Protein AF-0000000087416548 (afdb_homodimer)

Secondary structure (DSSP, 8-state):
--S--GGGGTT-GGGTT--HHHHHHHHTT-EEEEE-TT-EEE-TT----EEEEEEES-EEEEEE-TTS-EEEEEEE-TT-EESHHHHHS----SSEEEESS-EEEEEEEHHHHHHHHHTT-HHHHHHHHHHHHHHHHHHHHHHHHHHHHHHHT---SSHHHHHHHHHHHHH----/--S--GGGGTT-GGGTT--HHHHHHHHTT-EEEEE-TT-EEE-TT----EEEEEEES-EEEEEE-TTS-EEEEEEE-TT-EESHHHHSS----SSEEEESS-EEEEEEEHHHHHHHHHTT-HHHHHHHHHHHHHHHHHHHHHHHHHHHHHHHT---SSHHHHHHHHHHHHH----

Solvent-accessible surface area (backbone atoms only — not comparable to full-atom values): 18094 Å² total; per-residue (Å²): 124,78,95,65,52,37,81,77,46,63,79,17,65,51,48,57,95,54,50,67,66,47,38,32,57,53,52,69,58,38,45,78,49,76,42,49,54,69,38,69,76,48,47,52,64,39,75,56,52,35,34,38,32,28,69,36,47,33,31,35,31,30,34,77,41,96,86,72,45,76,43,68,37,34,58,39,36,64,46,33,70,47,44,58,70,19,44,64,30,92,40,53,34,86,40,23,35,28,20,64,29,59,23,36,31,37,35,40,41,51,74,55,50,47,52,38,46,73,68,64,39,66,51,46,49,42,34,41,34,30,44,38,37,52,48,42,50,38,36,51,52,48,51,52,51,51,51,49,29,51,72,66,56,44,38,65,86,43,75,55,57,53,22,48,51,39,20,44,56,68,51,57,70,71,124,126,78,95,62,54,36,82,79,46,64,80,17,64,51,48,56,94,53,52,66,67,48,39,35,56,52,53,69,58,38,45,78,49,76,42,51,54,70,37,69,76,48,48,52,62,39,75,57,51,35,34,38,32,28,69,36,47,32,33,35,32,28,32,77,39,96,87,70,46,75,42,68,38,33,57,40,39,63,44,34,72,48,46,56,69,18,43,66,30,91,41,54,34,85,40,23,36,27,20,65,29,57,23,35,30,38,35,40,40,50,73,53,49,49,51,38,45,74,68,63,39,65,50,46,48,42,33,41,33,29,44,36,38,53,48,41,51,37,36,51,52,49,51,53,51,52,51,49,30,51,70,67,56,45,38,64,87,43,75,54,59,54,23,48,51,38,21,44,54,70,50,54,73,70,125

Sequence (350 aa):
MSKYTAADFIDCPMFVNMSTEELQKVVNLMSIEDYSAGETIFSEGDSHAVIWIIIDGRCKVTKKTRDGGQRDLAVLARMRTFGEMSFFHPAPHSATVTAETDVTVARLDRARFHSLVDLGSQAALKIAYNTIAVVSERLRAMDEYVGQIIKSGETPRSGQEWGEFRAKLYSEWQFMSKYTAADFIDCPMFVNMSTEELQKVVNLMSIEDYSAGETIFSEGDSHAVIWIIIDGRCKVTKKTRDGGQRDLAVLARMRTFGEMSFFHPAPHSATVTAETDVTVARLDRARFHSLVDLGSQAALKIAYNTIAVVSERLRAMDEYVGQIIKSGETPRSGQEWGEFRAKLYSEWQF

Structure (mmCIF, N/CA/C/O backbone):
data_AF-0000000087416548-model_v1
#
loop_
_entity.id
_entity.type
_entity.pdbx_description
1 polymer 'cAMP receptor protein'
#
loop_
_atom_site.group_PDB
_atom_site.id
_atom_site.type_symbol
_atom_site.label_atom_id
_atom_site.label_alt_id
_atom_site.label_comp_id
_atom_site.label_asym_id
_atom_site.label_entity_id
_atom_site.label_seq_id
_atom_site.pdbx_PDB_ins_code
_atom_site.Cartn_x
_atom_site.Cartn_y
_atom_site.Cartn_z
_atom_site.occupancy
_atom_site.B_iso_or_equiv
_atom_site.auth_seq_id
_atom_site.auth_comp_id
_atom_site.auth_asym_id
_atom_site.auth_atom_id
_atom_site.pdbx_PDB_model_num
ATOM 1 N N . MET A 1 1 ? -27.109 -20.031 -8.094 1 44.72 1 MET A N 1
ATOM 2 C CA . MET A 1 1 ? -26.094 -19.406 -8.93 1 44.72 1 MET A CA 1
ATOM 3 C C . MET A 1 1 ? -25.781 -17.984 -8.43 1 44.72 1 MET A C 1
ATOM 5 O O . MET A 1 1 ? -26.688 -17.281 -7.965 1 44.72 1 MET A O 1
ATOM 9 N N . SER A 1 2 ? -24.453 -17.672 -8.18 1 60.91 2 SER A N 1
ATOM 10 C CA . SER A 1 2 ? -24.172 -16.391 -7.527 1 60.91 2 SER A CA 1
ATOM 11 C C . SER A 1 2 ? -24.75 -15.234 -8.32 1 60.91 2 SER A C 1
ATOM 13 O O . SER A 1 2 ? -24.75 -15.25 -9.555 1 60.91 2 SER A O 1
ATOM 15 N N . LYS A 1 3 ? -25.859 -14.508 -7.844 1 83.5 3 LYS A N 1
ATOM 16 C CA . LYS A 1 3 ? -26.562 -13.359 -8.391 1 83.5 3 LYS A CA 1
ATOM 17 C C . LYS A 1 3 ? -25.609 -12.383 -9.07 1 83.5 3 LYS A C 1
ATOM 19 O O . LYS A 1 3 ? -25.984 -11.664 -9.984 1 83.5 3 LYS A O 1
ATOM 24 N N . TYR A 1 4 ? -24.359 -12.586 -8.883 1 91 4 TYR A N 1
ATOM 25 C CA . TYR A 1 4 ? -23.406 -11.609 -9.43 1 91 4 TYR A CA 1
ATOM 26 C C . TYR A 1 4 ? -22.375 -12.297 -10.312 1 91 4 TYR A C 1
ATOM 28 O O . TYR A 1 4 ? -22 -13.445 -10.062 1 91 4 TYR A O 1
ATOM 36 N N . THR A 1 5 ? -22.047 -11.602 -11.328 1 93.56 5 THR A N 1
ATOM 37 C CA . THR A 1 5 ? -21.031 -12.078 -12.266 1 93.56 5 THR A CA 1
ATOM 38 C C . THR A 1 5 ? -19.859 -11.102 -12.328 1 93.56 5 THR A C 1
ATOM 40 O O . THR A 1 5 ? -19.891 -10.031 -11.719 1 93.56 5 THR A O 1
ATOM 43 N N . ALA A 1 6 ? -18.812 -11.57 -13.047 1 93.62 6 ALA A N 1
ATOM 44 C CA . ALA A 1 6 ? -17.641 -10.734 -13.258 1 93.62 6 ALA A CA 1
ATOM 45 C C . ALA A 1 6 ? -18.016 -9.359 -13.781 1 93.62 6 ALA A C 1
ATOM 47 O O . ALA A 1 6 ? -17.422 -8.352 -13.398 1 93.62 6 ALA A O 1
ATOM 48 N N . ALA A 1 7 ? -19.047 -9.227 -14.555 1 93.12 7 ALA A N 1
ATOM 49 C CA . ALA A 1 7 ? -19.484 -7.984 -15.18 1 93.12 7 ALA A CA 1
ATOM 50 C C . ALA A 1 7 ? -19.906 -6.965 -14.133 1 93.12 7 ALA A C 1
ATOM 52 O O . ALA A 1 7 ? -19.797 -5.754 -14.344 1 93.12 7 ALA A O 1
ATOM 53 N N . ASP A 1 8 ? -20.297 -7.426 -13 1 94.19 8 ASP A N 1
ATOM 54 C CA . ASP A 1 8 ? -20.797 -6.555 -11.938 1 94.19 8 ASP A CA 1
ATOM 55 C C . ASP A 1 8 ? -19.656 -5.898 -11.18 1 94.19 8 ASP A C 1
ATOM 57 O O . ASP A 1 8 ? -19.859 -4.922 -10.453 1 94.19 8 ASP A O 1
ATOM 61 N N . PHE A 1 9 ? -18.422 -6.422 -11.367 1 94.75 9 PHE A N 1
ATOM 62 C CA . PHE A 1 9 ? -17.297 -5.961 -10.547 1 94.75 9 PHE A CA 1
ATOM 63 C C . PHE A 1 9 ? -16.203 -5.371 -11.414 1 94.75 9 PHE A C 1
ATOM 65 O O . PHE A 1 9 ? -15.094 -5.121 -10.938 1 94.75 9 PHE A O 1
ATOM 72 N N . ILE A 1 10 ? -16.469 -5.086 -12.641 1 90.19 10 ILE A N 1
ATOM 73 C CA . ILE A 1 10 ? -15.438 -4.711 -13.609 1 90.19 10 ILE A CA 1
ATOM 74 C C . ILE A 1 10 ? -14.867 -3.342 -13.242 1 90.19 10 ILE A C 1
ATOM 76 O O . ILE A 1 10 ? -13.703 -3.055 -13.531 1 90.19 10 ILE A O 1
ATOM 80 N N . ASP A 1 11 ? -15.648 -2.576 -12.492 1 89.62 11 ASP A N 1
ATOM 81 C CA . ASP A 1 11 ? -15.219 -1.215 -12.18 1 89.62 11 ASP A CA 1
ATOM 82 C C . ASP A 1 11 ? -14.547 -1.146 -10.812 1 89.62 11 ASP A C 1
ATOM 84 O O . ASP A 1 11 ? -14.203 -0.061 -10.336 1 89.62 11 ASP A O 1
ATOM 88 N N . CYS A 1 12 ? -14.328 -2.207 -10.211 1 92 12 CYS A N 1
ATOM 89 C CA . CYS A 1 12 ? -13.633 -2.229 -8.93 1 92 12 CYS A CA 1
ATOM 90 C C . CYS A 1 12 ? -12.133 -2.074 -9.109 1 92 12 CYS A C 1
ATOM 92 O O . CYS A 1 12 ? -11.492 -2.895 -9.773 1 92 12 CYS A O 1
ATOM 94 N N . PRO A 1 13 ? -11.523 -1.126 -8.5 1 88.69 13 PRO A N 1
ATOM 95 C CA . PRO A 1 13 ? -10.094 -0.872 -8.672 1 88.69 13 PRO A CA 1
ATOM 96 C C . PRO A 1 13 ? -9.234 -2.074 -8.289 1 88.69 13 PRO A C 1
ATOM 98 O O . PRO A 1 13 ? -8.148 -2.26 -8.844 1 88.69 13 PRO A O 1
ATOM 101 N N . MET A 1 14 ? -9.695 -2.846 -7.496 1 88.5 14 MET A N 1
ATOM 102 C CA . MET A 1 14 ? -8.938 -4.004 -7.027 1 88.5 14 MET A CA 1
ATOM 103 C C . MET A 1 14 ? -8.844 -5.07 -8.117 1 88.5 14 MET A C 1
ATOM 105 O O . MET A 1 14 ? -8.039 -5.996 -8.016 1 88.5 14 MET A O 1
ATOM 109 N N . PHE A 1 15 ? -9.656 -4.918 -9.188 1 91.31 15 PHE A N 1
ATOM 110 C CA . PHE A 1 15 ? -9.727 -5.984 -10.18 1 91.31 15 PHE A CA 1
ATOM 111 C C . PHE A 1 15 ? -9.289 -5.477 -11.555 1 91.31 15 PHE A C 1
ATOM 113 O O . PHE A 1 15 ? -9.586 -6.102 -12.57 1 91.31 15 PHE A O 1
ATOM 120 N N . VAL A 1 16 ? -8.602 -4.426 -11.523 1 87.19 16 VAL A N 1
ATOM 121 C CA . VAL A 1 16 ? -8.133 -3.842 -12.773 1 87.19 16 VAL A CA 1
ATOM 122 C C . VAL A 1 16 ? -7.199 -4.82 -13.484 1 87.19 16 VAL A C 1
ATOM 124 O O . VAL A 1 16 ? -6.422 -5.527 -12.836 1 87.19 16 VAL A O 1
ATOM 127 N N . ASN A 1 17 ? -7.32 -5.008 -14.836 1 85.5 17 ASN A N 1
ATOM 128 C CA . ASN A 1 17 ? -6.473 -5.789 -15.727 1 85.5 17 ASN A CA 1
ATOM 129 C C . ASN A 1 17 ? -6.676 -7.289 -15.523 1 85.5 17 ASN A C 1
ATOM 131 O O . ASN A 1 17 ? -5.773 -8.086 -15.789 1 85.5 17 ASN A O 1
ATOM 135 N N . MET A 1 18 ? -7.785 -7.648 -14.984 1 88.94 18 MET A N 1
ATOM 136 C CA . MET A 1 18 ? -8.141 -9.062 -14.906 1 88.94 18 MET A CA 1
ATOM 137 C C . MET A 1 18 ? -9 -9.477 -16.094 1 88.94 18 MET A C 1
ATOM 139 O O . MET A 1 18 ? -9.852 -8.711 -16.547 1 88.94 18 MET A O 1
ATOM 143 N N . SER A 1 19 ? -8.672 -10.672 -16.562 1 91.12 19 SER A N 1
ATOM 144 C CA . SER A 1 19 ? -9.586 -11.211 -17.562 1 91.12 19 SER A CA 1
ATOM 145 C C . SER A 1 19 ? -10.945 -11.539 -16.953 1 91.12 19 SER A C 1
ATOM 147 O O . SER A 1 19 ? -11.07 -11.656 -15.734 1 91.12 19 SER A O 1
ATOM 149 N N . THR A 1 20 ? -11.898 -11.672 -17.844 1 93.06 20 THR A N 1
ATOM 150 C CA . THR A 1 20 ? -13.234 -12.023 -17.391 1 93.06 20 THR A CA 1
ATOM 151 C C . THR A 1 20 ? -13.219 -13.367 -16.656 1 93.06 20 THR A C 1
ATOM 153 O O . THR A 1 20 ? -13.906 -13.531 -15.648 1 93.06 20 THR A O 1
ATOM 156 N N . GLU A 1 21 ? -12.445 -14.258 -17.094 1 91.5 21 GLU A N 1
ATOM 157 C CA . GLU A 1 21 ? -12.344 -15.578 -16.469 1 91.5 21 GLU A CA 1
ATOM 158 C C . GLU A 1 21 ? -11.711 -15.484 -15.086 1 91.5 21 GLU A C 1
ATOM 160 O O . GLU A 1 21 ? -12.203 -16.094 -14.141 1 91.5 21 GLU A O 1
ATOM 165 N N . GLU A 1 22 ? -10.68 -14.758 -15.008 1 89.81 22 GLU A N 1
ATOM 166 C CA . GLU A 1 22 ? -10.023 -14.555 -13.719 1 89.81 22 GLU A CA 1
ATOM 167 C C . GLU A 1 22 ? -10.969 -13.93 -12.703 1 89.81 22 GLU A C 1
ATOM 169 O O . GLU A 1 22 ? -11.07 -14.398 -11.57 1 89.81 22 GLU A O 1
ATOM 174 N N . LEU A 1 23 ? -11.648 -12.898 -13.188 1 93 23 LEU A N 1
ATOM 175 C CA . LEU A 1 23 ? -12.562 -12.18 -12.305 1 93 23 LEU A CA 1
ATOM 176 C C . LEU A 1 23 ? -13.719 -13.078 -11.875 1 93 23 LEU A C 1
ATOM 178 O O . LEU A 1 23 ? -14.148 -13.031 -10.719 1 93 23 LEU A O 1
ATOM 182 N N . GLN A 1 24 ? -14.148 -13.867 -12.758 1 93.12 24 GLN A N 1
ATOM 183 C CA . GLN A 1 24 ? -15.25 -14.766 -12.422 1 93.12 24 GLN A CA 1
ATOM 184 C C . GLN A 1 24 ? -14.844 -15.758 -11.336 1 93.12 24 GLN A C 1
ATOM 186 O O . GLN A 1 24 ? -15.641 -16.094 -10.469 1 93.12 24 GLN A O 1
ATOM 191 N N . LYS A 1 25 ? -13.648 -16.188 -11.367 1 91 25 LYS A N 1
ATOM 192 C CA . LYS A 1 25 ? -13.141 -17.094 -10.336 1 91 25 LYS A CA 1
ATOM 193 C C . LYS A 1 25 ? -13.172 -16.438 -8.961 1 91 25 LYS A C 1
ATOM 195 O O . LYS A 1 25 ? -13.516 -17.062 -7.969 1 91 25 LYS A O 1
ATOM 200 N N . VAL A 1 26 ? -12.812 -15.18 -8.969 1 92.56 26 VAL A N 1
ATOM 201 C CA . VAL A 1 26 ? -12.805 -14.438 -7.715 1 92.56 26 VAL A CA 1
ATOM 202 C C . VAL A 1 26 ? -14.234 -14.234 -7.223 1 92.56 26 VAL A C 1
ATOM 204 O O . VAL A 1 26 ? -14.531 -14.453 -6.047 1 92.56 26 VAL A O 1
ATOM 207 N N . VAL A 1 27 ? -15.062 -13.859 -8.141 1 93.69 27 VAL A N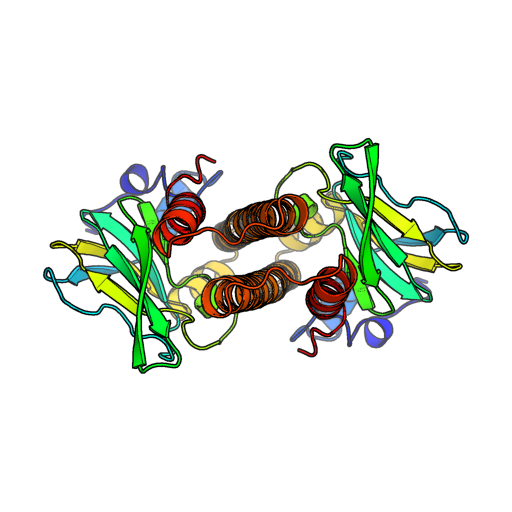 1
ATOM 208 C CA . VAL A 1 27 ? -16.453 -13.586 -7.809 1 93.69 27 VAL A CA 1
ATOM 209 C C . VAL A 1 27 ? -17.094 -14.844 -7.227 1 93.69 27 VAL A C 1
ATOM 211 O O . VAL A 1 27 ? -17.875 -14.766 -6.27 1 93.69 27 VAL A O 1
ATOM 214 N N . ASN A 1 28 ? -16.688 -15.945 -7.734 1 92.88 28 ASN A N 1
ATOM 215 C CA . ASN A 1 28 ? -17.234 -17.219 -7.281 1 92.88 28 ASN A CA 1
ATOM 216 C C . ASN A 1 28 ? -16.828 -17.516 -5.844 1 92.88 28 ASN A C 1
ATOM 218 O O . ASN A 1 28 ? -17.469 -18.344 -5.176 1 92.88 28 ASN A O 1
ATOM 222 N N . LEU A 1 29 ? -15.867 -16.922 -5.363 1 92.94 29 LEU A N 1
ATOM 223 C CA . LEU A 1 29 ? -15.359 -17.188 -4.023 1 92.94 29 LEU A CA 1
ATOM 224 C C . LEU A 1 29 ? -15.984 -16.234 -3.008 1 92.94 29 LEU A C 1
ATOM 226 O O . LEU A 1 29 ? -15.844 -16.422 -1.799 1 92.94 29 LEU A O 1
ATOM 230 N N . MET A 1 30 ? -16.625 -15.227 -3.512 1 94.75 30 MET A N 1
ATOM 231 C CA . MET A 1 30 ? -17.141 -14.203 -2.613 1 94.75 30 MET A CA 1
ATOM 232 C C . MET A 1 30 ? -18.531 -14.578 -2.094 1 94.75 30 MET A C 1
ATOM 234 O O . MET A 1 30 ? -19.266 -15.328 -2.75 1 94.75 30 MET A O 1
ATOM 238 N N . SER A 1 31 ? -18.859 -14.148 -0.987 1 96.12 31 SER A N 1
ATOM 239 C CA . SER A 1 31 ? -20.203 -14.234 -0.437 1 96.12 31 SER A CA 1
ATOM 240 C C . SER A 1 31 ? -20.859 -12.859 -0.365 1 96.12 31 SER A C 1
ATOM 242 O O . SER A 1 31 ? -20.172 -11.836 -0.268 1 96.12 31 SER A O 1
ATOM 244 N N . ILE A 1 32 ? -22.172 -12.859 -0.415 1 97.06 32 ILE A N 1
ATOM 245 C CA . ILE A 1 32 ? -22.938 -11.609 -0.389 1 97.06 32 ILE A CA 1
ATOM 246 C C . ILE A 1 32 ? -23.562 -11.422 0.987 1 97.06 32 ILE A C 1
ATOM 248 O O . ILE A 1 32 ? -24.109 -12.367 1.564 1 97.06 32 ILE A O 1
ATOM 252 N N . GLU A 1 33 ? -23.453 -10.227 1.497 1 97.44 33 GLU A N 1
ATOM 253 C CA . GLU A 1 33 ? -24.047 -9.898 2.789 1 97.44 33 GLU A CA 1
ATOM 254 C C . GLU A 1 33 ? -24.781 -8.555 2.73 1 97.44 33 GLU A C 1
ATOM 256 O O . GLU A 1 33 ? -24.359 -7.648 2.008 1 97.44 33 GLU A O 1
ATOM 261 N N . ASP A 1 34 ? -25.781 -8.469 3.502 1 98.25 34 ASP A N 1
ATOM 262 C CA . ASP A 1 34 ? -26.562 -7.238 3.602 1 98.25 34 ASP A CA 1
ATOM 263 C C . ASP A 1 34 ? -26.469 -6.648 5.008 1 98.25 34 ASP A C 1
ATOM 265 O O . ASP A 1 34 ? -26.484 -7.383 5.996 1 98.25 34 ASP A O 1
ATOM 269 N N . TYR A 1 35 ? -26.391 -5.418 5.043 1 98.38 35 TYR A N 1
ATOM 270 C CA . TYR A 1 35 ? -26.422 -4.66 6.289 1 98.38 35 TYR A CA 1
ATOM 271 C C . TYR A 1 35 ? -27.5 -3.586 6.25 1 98.38 35 TYR A C 1
ATOM 273 O O . TYR A 1 35 ? -27.688 -2.932 5.223 1 98.38 35 TYR A O 1
ATOM 281 N N . SER A 1 36 ? -28.141 -3.371 7.336 1 98.56 36 SER A N 1
ATOM 282 C CA . SER A 1 36 ? -29.125 -2.301 7.445 1 98.56 36 SER A CA 1
ATOM 283 C C . SER A 1 36 ? -28.453 -0.963 7.746 1 98.56 36 SER A C 1
ATOM 285 O O . SER A 1 36 ? -27.391 -0.92 8.367 1 98.56 36 SER A O 1
ATOM 287 N N . ALA A 1 37 ? -29.156 0.081 7.309 1 98.31 37 ALA A N 1
ATOM 288 C CA . ALA A 1 37 ? -28.656 1.412 7.648 1 98.31 37 ALA A CA 1
ATOM 289 C C . ALA A 1 37 ? -28.375 1.531 9.141 1 98.31 37 ALA A C 1
ATOM 291 O O . ALA A 1 37 ? -29.219 1.142 9.969 1 98.31 37 ALA A O 1
ATOM 292 N N . GLY A 1 38 ? -27.172 1.944 9.438 1 97.56 38 GLY A N 1
ATOM 293 C CA . GLY A 1 38 ? -26.797 2.145 10.828 1 97.56 38 GLY A CA 1
ATOM 294 C C . GLY A 1 38 ? -26.031 0.976 11.422 1 97.56 38 GLY A C 1
ATOM 295 O O . GLY A 1 38 ? -25.422 1.095 12.492 1 97.56 38 GLY A O 1
ATOM 296 N N . GLU A 1 39 ? -26.031 -0.139 10.75 1 98.12 39 GLU A N 1
ATOM 297 C CA . GLU A 1 39 ? -25.359 -1.328 11.25 1 98.12 39 GLU A CA 1
ATOM 298 C C . GLU A 1 39 ? -23.844 -1.218 11.07 1 98.12 39 GLU A C 1
ATOM 300 O O . GLU A 1 39 ? -23.375 -0.809 10.008 1 98.12 39 GLU A O 1
ATOM 305 N N . THR A 1 40 ? -23.141 -1.57 12.109 1 97.88 40 THR A N 1
ATOM 306 C CA . THR A 1 40 ? -21.688 -1.592 12.039 1 97.88 40 THR A CA 1
ATOM 307 C C . THR A 1 40 ? -21.188 -2.869 11.359 1 97.88 40 THR A C 1
ATOM 309 O O . THR A 1 40 ? -21.562 -3.973 11.758 1 97.88 40 THR A O 1
ATOM 312 N N . ILE A 1 41 ? -20.438 -2.648 10.359 1 97.69 41 ILE A N 1
ATOM 313 C CA . ILE A 1 41 ? -19.875 -3.787 9.648 1 97.69 41 ILE A CA 1
ATOM 314 C C . ILE A 1 41 ? -18.672 -4.332 10.422 1 97.69 41 ILE A C 1
ATOM 316 O O . ILE A 1 41 ? -18.578 -5.535 10.672 1 97.69 41 ILE A O 1
ATOM 320 N N . PHE A 1 42 ? -17.734 -3.414 10.766 1 96 42 PHE A N 1
ATOM 321 C CA . PHE A 1 42 ? -16.688 -3.74 11.734 1 96 42 PHE A CA 1
ATOM 322 C C . PHE A 1 42 ? -16.266 -2.5 12.5 1 96 42 PHE A C 1
ATOM 324 O O . PHE A 1 42 ? -16.531 -1.374 12.078 1 96 42 PHE A O 1
ATOM 331 N N . SER A 1 43 ? -15.625 -2.746 13.602 1 94.75 43 SER A N 1
ATOM 332 C CA . SER A 1 43 ? -15.203 -1.646 14.461 1 94.75 43 SER A CA 1
ATOM 333 C C . SER A 1 43 ? -13.68 -1.493 14.453 1 94.75 43 SER A C 1
ATOM 335 O O . SER A 1 43 ? -12.953 -2.471 14.266 1 94.75 43 SER A O 1
ATOM 337 N N . GLU A 1 44 ? -13.312 -0.257 14.609 1 89.19 44 GLU A N 1
ATOM 338 C CA . GLU A 1 44 ? -11.898 -0.003 14.836 1 89.19 44 GLU A CA 1
ATOM 339 C C . GLU A 1 44 ? -11.336 -0.936 15.906 1 89.19 44 GLU A C 1
ATOM 341 O O . GLU A 1 44 ? -11.961 -1.137 16.953 1 89.19 44 GLU A O 1
ATOM 346 N N . GLY A 1 45 ? -10.219 -1.553 15.594 1 89.19 45 GLY A N 1
ATOM 347 C CA . GLY A 1 45 ? -9.602 -2.447 16.562 1 89.19 45 GLY A CA 1
ATOM 348 C C . GLY A 1 45 ? -9.953 -3.904 16.344 1 89.19 45 GLY A C 1
ATOM 349 O O . GLY A 1 45 ? -9.258 -4.801 16.828 1 89.19 45 GLY A O 1
ATOM 350 N N . ASP A 1 46 ? -11.133 -4.148 15.672 1 89.88 46 ASP A N 1
ATOM 351 C CA . ASP A 1 46 ? -11.445 -5.52 15.281 1 89.88 46 ASP A CA 1
ATOM 352 C C . ASP A 1 46 ? -10.383 -6.09 14.352 1 89.88 46 ASP A C 1
ATOM 354 O O . ASP A 1 46 ? -9.539 -5.348 13.844 1 89.88 46 ASP A O 1
ATOM 358 N N . SER A 1 47 ? -10.406 -7.391 14.312 1 88.06 47 SER A N 1
ATOM 359 C CA . SER A 1 47 ? -9.477 -8.07 13.414 1 88.06 47 SER A CA 1
ATOM 360 C C . SER A 1 47 ? -10.195 -9.102 12.547 1 88.06 47 SER A C 1
ATOM 362 O O . SER A 1 47 ? -10.539 -10.188 13.023 1 88.06 47 SER A O 1
ATOM 364 N N . HIS A 1 48 ? -10.586 -8.711 11.344 1 88.81 48 HIS A N 1
ATOM 365 C CA . HIS A 1 48 ? -11.18 -9.617 10.375 1 88.81 48 HIS A CA 1
ATOM 366 C C . HIS A 1 48 ? -10.281 -9.781 9.148 1 88.81 48 HIS A C 1
ATOM 368 O O . HIS A 1 48 ? -9.648 -8.82 8.703 1 88.81 48 HIS A O 1
ATOM 374 N N . ALA A 1 49 ? -10.266 -10.969 8.758 1 89.69 49 ALA A N 1
ATOM 375 C CA . ALA A 1 49 ? -9.5 -11.242 7.547 1 89.69 49 ALA A CA 1
ATOM 376 C C . ALA A 1 49 ? -10.406 -11.289 6.324 1 89.69 49 ALA A C 1
ATOM 378 O O . ALA A 1 49 ? -10.477 -12.312 5.637 1 89.69 49 ALA A O 1
ATOM 379 N N . VAL A 1 50 ? -11.055 -10.102 6.098 1 93.81 50 VAL A N 1
ATOM 380 C CA . VAL A 1 50 ? -12.047 -10.008 5.039 1 93.81 50 VAL A CA 1
ATOM 381 C C . VAL A 1 50 ? -11.844 -8.719 4.25 1 93.81 50 VAL A C 1
ATOM 383 O O . VAL A 1 50 ? -11.531 -7.672 4.828 1 93.81 50 VAL A O 1
ATOM 386 N N . ILE A 1 51 ? -12 -8.82 2.955 1 93.38 51 ILE A N 1
ATOM 387 C CA . ILE A 1 51 ? -12.18 -7.648 2.111 1 93.38 51 ILE A CA 1
ATOM 388 C C . ILE A 1 51 ? -13.664 -7.488 1.762 1 93.38 51 ILE A C 1
ATOM 390 O O . ILE A 1 51 ? -14.32 -8.453 1.372 1 93.38 51 ILE A O 1
ATOM 394 N N . TRP A 1 52 ? -14.164 -6.301 1.953 1 96.38 52 TRP A N 1
ATOM 395 C CA . TRP A 1 52 ? -15.531 -5.977 1.547 1 96.38 52 TRP A CA 1
ATOM 396 C C . TRP A 1 52 ? -15.531 -5.094 0.303 1 96.38 52 TRP A C 1
ATOM 398 O O . TRP A 1 52 ? -14.719 -4.176 0.185 1 96.38 52 TRP A O 1
ATOM 408 N N . ILE A 1 53 ? -16.406 -5.395 -0.587 1 96.06 53 ILE A N 1
ATOM 409 C CA . ILE A 1 53 ? -16.656 -4.578 -1.77 1 96.06 53 ILE A CA 1
ATOM 410 C C . ILE A 1 53 ? -18.125 -4.121 -1.783 1 96.06 53 ILE A C 1
ATOM 412 O O . ILE A 1 53 ? -19.031 -4.945 -1.76 1 96.06 53 ILE A O 1
ATOM 416 N N . ILE A 1 54 ? -18.312 -2.877 -1.897 1 96.75 54 ILE A N 1
ATOM 417 C CA . ILE A 1 54 ? -19.688 -2.357 -1.88 1 96.75 54 ILE A CA 1
ATOM 418 C C . ILE A 1 54 ? -20.344 -2.58 -3.24 1 96.75 54 ILE A C 1
ATOM 420 O O . ILE A 1 54 ? -19.859 -2.08 -4.258 1 96.75 54 ILE A O 1
ATOM 424 N N . ILE A 1 55 ? -21.359 -3.316 -3.258 1 96.75 55 ILE A N 1
ATOM 425 C CA . ILE A 1 55 ? -22.141 -3.531 -4.477 1 96.75 55 ILE A CA 1
ATOM 426 C C . ILE A 1 55 ? -23.203 -2.449 -4.609 1 96.75 55 ILE A C 1
ATOM 428 O O . ILE A 1 55 ? -23.438 -1.92 -5.699 1 96.75 55 ILE A O 1
ATOM 432 N N . ASP A 1 56 ? -23.781 -2.182 -3.512 1 96.88 56 ASP A N 1
ATOM 433 C CA . ASP A 1 56 ? -24.844 -1.181 -3.453 1 96.88 56 ASP A CA 1
ATOM 434 C C . ASP A 1 56 ? -24.891 -0.52 -2.078 1 96.88 56 ASP A C 1
ATOM 436 O O . ASP A 1 56 ? -24.703 -1.184 -1.057 1 96.88 56 ASP A O 1
ATOM 440 N N . GLY A 1 57 ? -25.219 0.843 -2.105 1 97.25 57 GLY A N 1
ATOM 441 C CA . GLY A 1 57 ? -25.312 1.597 -0.867 1 97.25 57 GLY A CA 1
ATOM 442 C C . GLY A 1 57 ? -24.078 2.412 -0.561 1 97.25 57 GLY A C 1
ATOM 443 O O . GLY A 1 57 ? -23.25 2.652 -1.444 1 97.25 57 GLY A O 1
ATOM 444 N N . ARG A 1 58 ? -24.078 2.904 0.714 1 96.81 58 ARG A N 1
A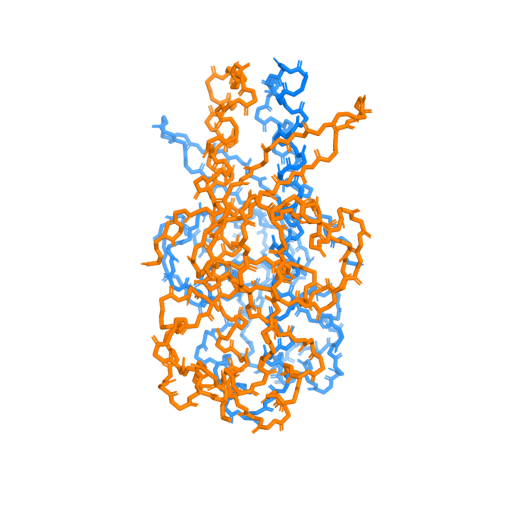TOM 445 C CA . ARG A 1 58 ? -22.969 3.746 1.166 1 96.81 58 ARG A CA 1
ATOM 446 C C . ARG A 1 58 ? -22.531 3.365 2.578 1 96.81 58 ARG A C 1
ATOM 448 O O . ARG A 1 58 ? -23.375 3.021 3.418 1 96.81 58 ARG A O 1
ATOM 455 N N . CYS A 1 59 ? -21.281 3.426 2.805 1 95.31 59 CYS A N 1
ATOM 456 C CA . CYS A 1 59 ? -20.703 3.174 4.121 1 95.31 59 CYS A CA 1
ATOM 457 C C . CYS A 1 59 ? -19.969 4.402 4.637 1 95.31 59 CYS A C 1
ATOM 459 O O . CYS A 1 59 ? -19.328 5.121 3.861 1 95.31 59 CYS A O 1
ATOM 461 N N . LYS A 1 60 ? -20.078 4.547 5.879 1 92.88 60 LYS A N 1
ATOM 462 C CA . LYS A 1 60 ? -19.328 5.609 6.543 1 92.88 60 LYS A CA 1
ATOM 463 C C . LYS A 1 60 ? -18.109 5.047 7.289 1 92.88 60 LYS A C 1
ATOM 465 O O . LYS A 1 60 ? -18.219 4.008 7.945 1 92.88 60 LYS A O 1
ATOM 470 N N . VAL A 1 61 ? -16.984 5.68 7.094 1 89.12 61 VAL A N 1
ATOM 471 C CA . VAL A 1 61 ? -15.758 5.324 7.801 1 89.12 61 VAL A CA 1
ATOM 472 C C . VAL A 1 61 ? -15.477 6.352 8.898 1 89.12 61 VAL A C 1
ATOM 474 O O . VAL A 1 61 ? -15.406 7.551 8.633 1 89.12 61 VAL A O 1
ATOM 477 N N . THR A 1 62 ? -15.328 5.855 10.094 1 86.19 62 THR A N 1
ATOM 478 C CA . THR A 1 62 ? -15.109 6.766 11.219 1 86.19 62 THR A CA 1
ATOM 479 C C . THR A 1 62 ? -13.953 6.273 12.086 1 86.19 62 THR A C 1
ATOM 481 O O . THR A 1 62 ? -13.594 5.098 12.047 1 86.19 62 THR A O 1
ATOM 484 N N . LYS A 1 63 ? -13.406 7.148 12.781 1 82.56 63 LYS A N 1
ATOM 485 C CA . LYS A 1 63 ? -12.336 6.84 13.727 1 82.56 63 LYS A CA 1
ATOM 486 C C . LYS A 1 63 ? -12.602 7.473 15.086 1 82.56 63 LYS A C 1
ATOM 488 O O . LYS A 1 63 ? -13.07 8.609 15.164 1 82.56 63 LYS A O 1
ATOM 493 N N . LYS A 1 64 ? -12.227 6.742 16.109 1 82.38 64 LYS A N 1
ATOM 494 C CA . LYS A 1 64 ? -12.359 7.281 17.453 1 82.38 64 LYS A CA 1
ATOM 495 C C . LYS A 1 64 ? -11.305 8.352 17.719 1 82.38 64 LYS A C 1
ATOM 497 O O . LYS A 1 64 ? -10.148 8.203 17.328 1 82.38 64 LYS A O 1
ATOM 502 N N . THR A 1 65 ? -11.703 9.43 18.344 1 72.81 65 THR A N 1
ATOM 503 C CA . THR A 1 65 ? -10.766 10.477 18.75 1 72.81 65 THR A CA 1
ATOM 504 C C . THR A 1 65 ? -10.367 10.312 20.203 1 72.81 65 THR A C 1
ATOM 506 O O . THR A 1 65 ? -11 9.555 20.953 1 72.81 65 THR A O 1
ATOM 509 N N . ARG A 1 66 ? -9.25 10.953 20.594 1 69.94 66 ARG A N 1
ATOM 510 C CA . ARG A 1 66 ? -8.734 10.844 21.953 1 69.94 66 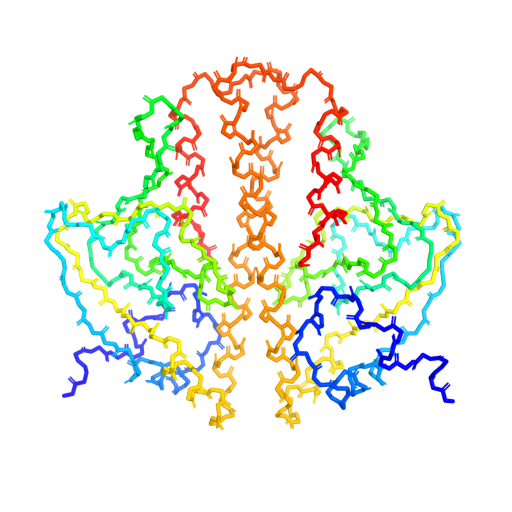ARG A CA 1
ATOM 511 C C . ARG A 1 66 ? -9.766 11.328 22.969 1 69.94 66 ARG A C 1
ATOM 513 O O . ARG A 1 66 ? -9.805 10.836 24.109 1 69.94 66 ARG A O 1
ATOM 520 N N . ASP A 1 67 ? -10.523 12.172 22.531 1 69.38 67 ASP A N 1
ATOM 521 C CA . ASP A 1 67 ? -11.5 12.742 23.469 1 69.38 67 ASP A CA 1
ATOM 522 C C . ASP A 1 67 ? -12.766 11.898 23.531 1 69.38 67 ASP A C 1
ATOM 524 O O . ASP A 1 67 ? -13.742 12.281 24.172 1 69.38 67 ASP A O 1
ATOM 528 N N . GLY A 1 68 ? -12.711 10.703 22.922 1 72.38 68 GLY A N 1
ATOM 529 C CA . GLY A 1 68 ? -13.836 9.789 22.969 1 72.38 68 GLY A CA 1
ATOM 530 C C . GLY A 1 68 ? -14.852 10.031 21.875 1 72.38 68 GLY A C 1
ATOM 531 O O . GLY A 1 68 ? -15.875 9.344 21.797 1 72.38 68 GLY A O 1
ATOM 532 N N . GLY A 1 69 ? -14.633 10.992 21.109 1 78.56 69 GLY A N 1
ATOM 533 C CA . GLY A 1 69 ? -15.523 11.273 20 1 78.56 69 GLY A CA 1
ATOM 534 C C . GLY A 1 69 ? -15.195 10.461 18.766 1 78.56 69 GLY A C 1
ATOM 535 O O . GLY A 1 69 ? -14.5 9.453 18.844 1 78.56 69 GLY A O 1
ATOM 536 N N . GLN A 1 70 ? -16.125 10.664 17.766 1 77.19 70 GLN A N 1
ATOM 537 C CA . GLN A 1 70 ? -15.898 10.031 16.469 1 77.19 70 GLN A CA 1
ATOM 538 C C . GLN A 1 70 ? -15.703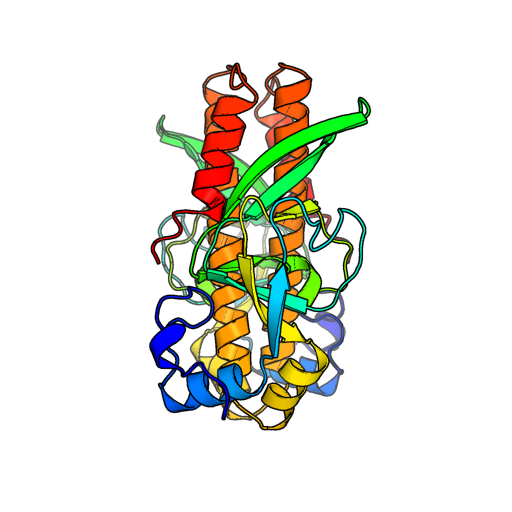 11.07 15.375 1 77.19 70 GLN A C 1
ATOM 540 O O . GLN A 1 70 ? -16.391 12.102 15.367 1 77.19 70 GLN A O 1
ATOM 545 N N . ARG A 1 71 ? -14.711 10.781 14.617 1 75.25 71 ARG A N 1
ATOM 546 C CA . ARG A 1 71 ? -14.461 11.641 13.469 1 75.25 71 ARG A CA 1
ATOM 547 C C . ARG A 1 71 ? -14.789 10.914 12.164 1 75.25 71 ARG A C 1
ATOM 549 O O . ARG A 1 71 ? -14.398 9.758 11.977 1 75.25 71 ARG A O 1
ATOM 556 N N . ASP A 1 72 ? -15.562 11.602 11.273 1 78.88 72 ASP A N 1
ATOM 557 C CA . ASP A 1 72 ? -15.859 11.055 9.953 1 78.88 72 ASP A CA 1
ATOM 558 C C . ASP A 1 72 ? -14.648 11.156 9.031 1 78.88 72 ASP A C 1
ATOM 560 O O . ASP A 1 72 ? -14.094 12.242 8.844 1 78.88 72 ASP A O 1
ATOM 564 N N . LEU A 1 73 ? -14.328 10 8.508 1 73.81 73 LEU A N 1
ATOM 565 C CA . LEU A 1 73 ? -13.148 9.977 7.648 1 73.81 73 LEU A CA 1
ATOM 566 C C . LEU A 1 73 ? -13.555 9.977 6.18 1 73.81 73 LEU A C 1
ATOM 568 O O . LEU A 1 73 ? -12.938 10.664 5.359 1 73.81 73 LEU A O 1
ATOM 572 N N . ALA A 1 74 ? -14.5 9.18 5.805 1 79 74 ALA A N 1
ATOM 573 C CA . ALA A 1 74 ? -14.859 9.008 4.398 1 79 74 ALA A CA 1
ATOM 574 C C . ALA A 1 74 ? -16.234 8.367 4.262 1 79 74 ALA A C 1
ATOM 576 O O . ALA A 1 74 ? -16.766 7.801 5.223 1 79 74 ALA A O 1
ATOM 577 N N . VAL A 1 75 ? -16.766 8.594 3.107 1 86.5 75 VAL A N 1
ATOM 578 C CA . VAL A 1 75 ? -17.938 7.836 2.676 1 86.5 75 VAL A CA 1
ATOM 579 C C . VAL A 1 75 ? -17.594 7 1.445 1 86.5 75 VAL A C 1
ATOM 581 O O . VAL A 1 75 ? -17.031 7.516 0.479 1 86.5 75 VAL A O 1
ATOM 584 N N . LEU A 1 76 ? -17.859 5.797 1.529 1 89.62 76 LEU A N 1
ATOM 585 C CA . LEU A 1 76 ? -17.578 4.863 0.445 1 89.62 76 LEU A CA 1
ATOM 586 C C . LEU A 1 76 ? -18.859 4.426 -0.253 1 89.62 76 LEU A C 1
ATOM 588 O O . LEU A 1 76 ? -19.906 4.27 0.392 1 89.62 76 LEU A O 1
ATOM 592 N N . ALA A 1 77 ? -18.703 4.238 -1.525 1 93.44 77 ALA A N 1
ATOM 593 C CA . ALA A 1 77 ? -19.875 3.84 -2.309 1 93.44 77 ALA A CA 1
ATOM 594 C C . ALA A 1 77 ? -19.547 2.678 -3.24 1 93.44 77 ALA A C 1
ATOM 596 O O . ALA A 1 77 ? -18.562 1.958 -3.018 1 93.44 77 ALA A O 1
ATOM 597 N N . ARG A 1 78 ? -20.375 2.518 -4.191 1 93.62 78 ARG A N 1
ATOM 598 C CA . ARG A 1 78 ? -20.328 1.36 -5.078 1 93.62 78 ARG A CA 1
ATOM 599 C C . ARG A 1 78 ? -18.922 1.104 -5.578 1 93.62 78 ARG A C 1
ATOM 601 O O . ARG A 1 78 ? -18.234 2.031 -6.008 1 93.62 78 ARG A O 1
ATOM 608 N N . MET A 1 79 ? -18.438 -0.157 -5.43 1 93.5 79 MET A N 1
ATOM 609 C CA . MET A 1 79 ? -17.219 -0.739 -5.98 1 93.5 79 MET A CA 1
ATOM 610 C C . MET A 1 79 ? -15.984 -0.26 -5.211 1 93.5 79 MET A C 1
ATOM 612 O O . MET A 1 79 ? -14.852 -0.598 -5.562 1 93.5 79 MET A O 1
ATOM 616 N N . ARG A 1 80 ? -16.266 0.442 -4.129 1 90.5 80 ARG A N 1
ATOM 617 C CA . ARG A 1 80 ? -15.172 0.721 -3.197 1 90.5 80 ARG A CA 1
ATOM 618 C C . ARG A 1 80 ? -14.977 -0.437 -2.227 1 90.5 80 ARG A C 1
ATOM 620 O O . ARG A 1 80 ? -15.914 -1.187 -1.944 1 90.5 80 ARG A O 1
ATOM 627 N N . THR A 1 81 ? -13.727 -0.5 -1.818 1 92.31 81 THR A N 1
ATOM 628 C CA . THR A 1 81 ? -13.352 -1.616 -0.958 1 92.31 81 THR A CA 1
ATOM 629 C C . THR A 1 81 ? -12.883 -1.115 0.404 1 92.31 81 THR A C 1
ATOM 631 O O . THR A 1 81 ? -12.445 0.03 0.533 1 92.31 81 THR A O 1
ATOM 634 N N . PHE A 1 82 ? -13.086 -1.939 1.38 1 90.06 82 PHE A N 1
ATOM 635 C CA . PHE A 1 82 ? -12.508 -1.69 2.697 1 90.06 82 PHE A CA 1
ATOM 636 C C . PHE A 1 82 ? -12.109 -2.998 3.367 1 90.06 82 PHE A C 1
ATOM 638 O O . PHE A 1 82 ? -12.562 -4.074 2.969 1 90.06 82 PHE A O 1
ATOM 645 N N . GLY A 1 83 ? -11.148 -2.877 4.32 1 88.5 83 GLY A N 1
ATOM 646 C CA . GLY A 1 83 ? -10.617 -4.039 5.016 1 88.5 83 GLY A CA 1
ATOM 647 C C . GLY A 1 83 ? -9.352 -4.59 4.387 1 88.5 83 GLY A C 1
ATOM 648 O O . GLY A 1 83 ? -8.789 -5.57 4.875 1 88.5 83 GLY A O 1
ATOM 649 N N . GLU A 1 84 ? -8.898 -3.955 3.326 1 84.75 84 GLU A N 1
ATOM 650 C CA . GLU A 1 84 ? -7.773 -4.473 2.551 1 84.75 84 GLU A CA 1
ATOM 651 C C . GLU A 1 84 ? -6.465 -4.352 3.326 1 84.75 84 GLU A C 1
ATOM 653 O O . GLU A 1 84 ? -5.574 -5.191 3.186 1 84.75 84 GLU A O 1
ATOM 658 N N . MET A 1 85 ? -6.375 -3.332 4.117 1 78.62 85 MET A N 1
ATOM 659 C CA . MET A 1 85 ? -5.129 -3.1 4.84 1 78.62 85 MET A CA 1
ATOM 660 C C . MET A 1 85 ? -4.91 -4.168 5.906 1 78.62 85 MET A C 1
ATOM 662 O O . MET A 1 85 ? -3.768 -4.516 6.215 1 78.62 85 MET A O 1
ATOM 666 N N . SER A 1 86 ? -5.973 -4.738 6.484 1 80.69 86 SER A N 1
ATOM 667 C CA . SER A 1 86 ? -5.883 -5.777 7.504 1 80.69 86 SER A CA 1
ATOM 668 C C . SER A 1 86 ? -5.934 -7.172 6.883 1 80.69 86 SER A C 1
ATOM 670 O O . SER A 1 86 ? -5.703 -8.172 7.566 1 80.69 86 SER A O 1
ATOM 672 N N . PHE A 1 87 ? -6.227 -7.207 5.637 1 86.31 87 PHE A N 1
ATOM 673 C CA . PHE A 1 87 ? -6.41 -8.477 4.941 1 86.31 87 PHE A CA 1
ATOM 674 C C . PHE A 1 87 ? -5.062 -9.125 4.645 1 86.31 87 PHE A C 1
ATOM 676 O O . PHE A 1 87 ? -4.879 -10.32 4.883 1 86.31 87 PHE A O 1
ATOM 683 N N . PHE A 1 88 ? -4.141 -8.367 4.133 1 79.31 88 PHE A N 1
ATOM 684 C CA . PHE A 1 88 ? -2.855 -8.891 3.684 1 79.31 88 PHE A CA 1
ATOM 685 C C . PHE A 1 88 ? -1.855 -8.922 4.832 1 79.31 88 PHE A C 1
ATOM 687 O O . PHE A 1 88 ? -0.878 -9.672 4.789 1 79.31 88 PHE A O 1
ATOM 694 N N . HIS A 1 89 ? -2.061 -8.086 5.836 1 72 89 HIS A N 1
ATOM 695 C CA . HIS A 1 89 ? -1.255 -8.055 7.051 1 72 89 HIS A CA 1
ATOM 696 C C . HIS A 1 89 ? -2.135 -8.086 8.297 1 72 89 HIS A C 1
ATOM 698 O O . HIS A 1 89 ? -2.865 -7.125 8.562 1 72 89 HIS A O 1
ATOM 704 N N . PRO A 1 90 ? -2 -9.133 8.922 1 74.12 90 PRO A N 1
ATOM 705 C CA . PRO A 1 90 ? -2.873 -9.219 10.094 1 74.12 90 PRO A CA 1
ATOM 706 C C . PRO A 1 90 ? -2.652 -8.07 11.078 1 74.12 90 PRO A C 1
ATOM 708 O O . PRO A 1 90 ? -1.595 -7.988 11.711 1 74.12 90 PRO A O 1
ATOM 711 N N . ALA A 1 91 ? -3.469 -7.09 11.047 1 75.56 91 ALA A N 1
ATOM 712 C CA . ALA A 1 91 ? -3.512 -5.953 11.961 1 75.56 91 ALA A CA 1
ATOM 713 C C . ALA A 1 91 ? -4.949 -5.527 12.242 1 75.56 91 ALA A C 1
ATOM 715 O O . ALA A 1 91 ? -5.852 -5.797 11.438 1 75.56 91 ALA A O 1
ATOM 716 N N . PRO A 1 92 ? -5.078 -4.93 13.383 1 86.19 92 PRO A N 1
ATOM 717 C CA . PRO A 1 92 ? -6.43 -4.445 13.672 1 86.19 92 PRO A CA 1
ATOM 718 C C . PRO A 1 92 ? -6.91 -3.396 12.672 1 86.19 92 PRO A C 1
ATOM 720 O O . PRO A 1 92 ? -6.094 -2.678 12.086 1 86.19 92 PRO A O 1
ATOM 723 N N . HIS A 1 93 ? -8.25 -3.426 12.484 1 87 93 HIS A N 1
ATOM 724 C CA . HIS A 1 93 ? -8.812 -2.387 11.625 1 87 93 HIS A CA 1
ATOM 725 C C . HIS A 1 93 ? -8.508 -0.997 12.172 1 87 93 HIS A C 1
ATOM 727 O O . HIS A 1 93 ? -8.578 -0.776 13.383 1 87 93 HIS A O 1
ATOM 733 N N . SER A 1 94 ? -8.18 -0.095 11.281 1 77.88 94 SER A N 1
ATOM 734 C CA . SER A 1 94 ? -7.746 1.237 11.695 1 77.88 94 SER A CA 1
ATOM 735 C C . SER A 1 94 ? -8.938 2.166 11.891 1 77.88 94 SER A C 1
ATOM 737 O O . SER A 1 94 ? -8.797 3.266 12.43 1 77.88 94 SER A O 1
ATOM 739 N N . ALA A 1 95 ? -10.109 1.754 11.422 1 84.44 95 ALA A N 1
ATOM 740 C CA . ALA A 1 95 ? -11.305 2.59 11.469 1 84.44 95 ALA A CA 1
ATOM 741 C C . ALA A 1 95 ? -12.562 1.737 11.578 1 84.44 95 ALA A C 1
ATOM 743 O O . ALA A 1 95 ? -12.508 0.513 11.438 1 84.44 95 ALA A O 1
ATOM 744 N N . THR A 1 96 ? -13.648 2.398 11.969 1 92.25 96 THR A N 1
ATOM 745 C CA . THR A 1 96 ? -14.961 1.759 12.008 1 92.25 96 THR A CA 1
ATOM 746 C C . THR A 1 96 ? -15.711 1.997 10.703 1 92.25 96 THR A C 1
ATOM 748 O O . THR A 1 96 ? -15.703 3.107 10.164 1 92.25 96 THR A O 1
ATOM 751 N N . VAL A 1 97 ? -16.281 0.986 10.188 1 94.69 97 VAL A N 1
ATOM 752 C CA . VAL A 1 97 ? -17.125 1.122 9 1 94.69 97 VAL A CA 1
ATOM 753 C C . VAL A 1 97 ? -18.562 0.773 9.336 1 94.69 97 VAL A C 1
ATOM 755 O O . VAL A 1 97 ? -18.844 -0.304 9.867 1 94.69 97 VAL A O 1
ATOM 758 N N . THR A 1 98 ? -19.438 1.694 9.047 1 97.44 98 THR A N 1
ATOM 759 C CA . THR A 1 98 ? -20.859 1.557 9.32 1 97.44 98 THR A CA 1
ATOM 760 C C . THR A 1 98 ? -21.672 1.75 8.039 1 97.44 98 THR A C 1
ATOM 762 O O . THR A 1 98 ? -21.344 2.609 7.219 1 97.44 98 THR A O 1
ATOM 765 N N . ALA A 1 99 ? -22.766 0.929 7.922 1 98.25 99 ALA A N 1
ATOM 766 C CA . ALA A 1 99 ? -23.688 1.146 6.812 1 98.25 99 ALA A CA 1
ATOM 767 C C . ALA A 1 99 ? -24.453 2.453 6.984 1 98.25 99 ALA A C 1
ATOM 769 O O . ALA A 1 99 ? -25.234 2.604 7.93 1 98.25 99 ALA A O 1
ATOM 770 N N . GLU A 1 100 ? -24.172 3.369 6.113 1 96.94 100 GLU A N 1
ATOM 771 C CA . GLU A 1 100 ? -24.906 4.625 6.148 1 96.94 100 GLU A CA 1
ATOM 772 C C . GLU A 1 100 ? -26.328 4.445 5.598 1 96.94 100 GLU A C 1
ATOM 774 O O . GLU A 1 100 ? -27.266 5.109 6.047 1 96.94 100 GLU A O 1
ATOM 779 N N . THR A 1 101 ? -26.469 3.654 4.609 1 98.25 101 THR A N 1
ATOM 780 C CA . THR A 1 101 ? -27.719 3.189 4.027 1 98.25 101 THR A CA 1
ATOM 781 C C . THR A 1 101 ? -27.844 1.673 4.152 1 98.25 101 THR A C 1
ATOM 783 O O . THR A 1 101 ? -27.031 1.03 4.812 1 98.25 101 THR A O 1
ATOM 786 N N . ASP A 1 102 ? -28.953 1.205 3.596 1 98.5 102 ASP A N 1
ATOM 787 C CA . ASP A 1 102 ? -28.891 -0.231 3.342 1 98.5 102 ASP A CA 1
ATOM 788 C C . ASP A 1 102 ? -27.781 -0.574 2.35 1 98.5 102 ASP A C 1
ATOM 790 O O . ASP A 1 102 ? -27.672 0.054 1.294 1 98.5 102 ASP A O 1
ATOM 794 N N . VAL A 1 103 ? -26.984 -1.488 2.771 1 98.19 103 VAL A N 1
ATOM 795 C CA . VAL A 1 103 ? -25.781 -1.757 1.987 1 98.19 103 VAL A CA 1
ATOM 796 C C . VAL A 1 103 ? -25.703 -3.242 1.641 1 98.19 103 VAL A C 1
ATOM 798 O O . VAL A 1 103 ? -25.984 -4.098 2.486 1 98.19 103 VAL A O 1
ATOM 801 N N . THR A 1 104 ? -25.438 -3.516 0.415 1 98.19 104 THR A N 1
ATOM 802 C CA . THR A 1 104 ? -25.047 -4.852 -0.031 1 98.19 104 THR A CA 1
ATOM 803 C C . THR A 1 104 ? -23.562 -4.902 -0.368 1 98.19 104 THR A C 1
ATOM 805 O O . THR A 1 104 ? -23.062 -4.062 -1.121 1 98.19 104 THR A O 1
ATOM 808 N N . VAL A 1 105 ? -22.891 -5.895 0.253 1 97.75 105 VAL A N 1
ATOM 809 C CA . VAL A 1 105 ? -21.453 -6.008 -0.003 1 97.75 105 VAL A CA 1
ATOM 810 C C . VAL A 1 105 ? -21.125 -7.426 -0.461 1 97.75 105 VAL A C 1
ATOM 812 O O . VAL A 1 105 ? -21.844 -8.375 -0.147 1 97.75 105 VAL A O 1
ATOM 815 N N . ALA A 1 106 ? -20.109 -7.52 -1.245 1 97.44 106 ALA A N 1
ATOM 816 C CA . ALA A 1 106 ? -19.422 -8.789 -1.459 1 97.44 106 ALA A CA 1
ATOM 817 C C . ALA A 1 106 ? -18.266 -8.961 -0.477 1 97.44 106 ALA A C 1
ATOM 819 O O . ALA A 1 106 ? -17.531 -8 -0.198 1 97.44 106 ALA A O 1
ATOM 820 N N . ARG A 1 107 ? -18.109 -10.109 0.039 1 96.62 107 ARG A N 1
ATOM 821 C CA . ARG A 1 107 ? -17.078 -10.422 1.014 1 96.62 107 ARG A CA 1
ATOM 822 C C . ARG A 1 107 ? -16.109 -11.469 0.471 1 96.62 107 ARG A C 1
ATOM 824 O O . ARG A 1 107 ? -16.531 -12.492 -0.062 1 96.62 107 ARG A O 1
ATOM 831 N N . LEU A 1 108 ? -14.867 -11.195 0.556 1 94.56 108 LEU A N 1
ATOM 832 C CA . LEU A 1 108 ? -13.82 -12.156 0.241 1 94.56 108 LEU A CA 1
ATOM 833 C C . LEU A 1 108 ? -13 -12.492 1.481 1 94.56 108 LEU A C 1
ATOM 835 O O . LEU A 1 108 ? -12.266 -11.648 1.994 1 94.56 108 LEU A O 1
ATOM 839 N N . ASP A 1 109 ? -13.102 -13.719 1.908 1 94.06 109 ASP A N 1
ATOM 840 C CA . ASP A 1 109 ? -12.352 -14.18 3.072 1 94.06 109 ASP A CA 1
ATOM 841 C C . ASP A 1 109 ? -10.93 -14.586 2.684 1 94.06 109 ASP A C 1
ATOM 843 O O . ASP A 1 109 ? -10.703 -15.094 1.583 1 94.06 109 ASP A O 1
ATOM 847 N N . ARG A 1 110 ? -10.078 -14.422 3.639 1 89.31 110 ARG A N 1
ATOM 848 C CA . ARG A 1 110 ? -8.672 -14.719 3.383 1 89.31 110 ARG A CA 1
ATOM 849 C C . ARG A 1 110 ? -8.484 -16.188 3.014 1 89.31 110 ARG A C 1
ATOM 851 O O . ARG A 1 110 ? -7.656 -16.516 2.162 1 89.31 110 ARG A O 1
ATOM 858 N N . ALA A 1 111 ? -9.203 -17.094 3.672 1 87.94 111 ALA A N 1
ATOM 859 C CA . ALA A 1 111 ? -9.094 -18.531 3.381 1 87.94 111 ALA A CA 1
ATOM 860 C C . ALA A 1 111 ? -9.453 -18.812 1.929 1 87.94 111 ALA A C 1
ATOM 862 O O . ALA A 1 111 ? -8.781 -19.609 1.26 1 87.94 111 ALA A O 1
ATOM 863 N N . ARG A 1 112 ? -10.477 -18.156 1.473 1 89.56 112 ARG A N 1
ATOM 864 C CA . ARG A 1 112 ? -10.906 -18.344 0.091 1 89.56 112 ARG A CA 1
ATOM 865 C C . ARG A 1 112 ? -9.922 -17.703 -0.882 1 89.56 112 ARG A C 1
ATOM 867 O O . ARG A 1 112 ? -9.633 -18.266 -1.938 1 89.56 112 ARG A O 1
ATOM 874 N N . PHE A 1 113 ? -9.383 -16.594 -0.511 1 88.5 113 PHE A N 1
ATOM 875 C CA . PHE A 1 113 ? -8.352 -15.938 -1.304 1 88.5 113 PHE A CA 1
ATOM 876 C C . PHE A 1 113 ? -7.137 -16.844 -1.463 1 88.5 113 PHE A C 1
ATOM 878 O O . PHE A 1 113 ? -6.578 -16.953 -2.557 1 88.5 113 PHE A O 1
ATOM 885 N N . HIS A 1 114 ? -6.777 -17.484 -0.417 1 83.38 114 HIS A N 1
ATOM 886 C CA . HIS A 1 114 ? -5.609 -18.359 -0.458 1 83.38 114 HIS A CA 1
ATOM 887 C C . HIS A 1 114 ? -5.844 -19.547 -1.383 1 83.38 114 HIS A C 1
ATOM 889 O O . HIS A 1 114 ? -4.906 -20.047 -2.018 1 83.38 114 HIS A O 1
ATOM 895 N N . SER A 1 115 ? -7.082 -19.906 -1.473 1 84.25 115 SER A N 1
ATOM 896 C CA . SER A 1 115 ? -7.383 -21 -2.395 1 84.25 115 SER A CA 1
ATOM 897 C C . SER A 1 115 ? -7.082 -20.609 -3.836 1 84.25 115 SER A C 1
ATOM 899 O O . SER A 1 115 ? -6.699 -21.453 -4.648 1 84.25 115 SER A O 1
ATOM 901 N N . LEU A 1 116 ? -7.234 -19.312 -4.133 1 81.31 116 LEU A N 1
ATOM 902 C CA . LEU A 1 116 ? -6.879 -18.797 -5.453 1 81.31 116 LEU A CA 1
ATOM 903 C C . LEU A 1 116 ? -5.379 -18.906 -5.691 1 81.31 116 LEU A C 1
ATOM 905 O O . LEU A 1 116 ? -4.945 -19.234 -6.797 1 81.31 116 LEU A O 1
ATOM 909 N N . VAL A 1 117 ? -4.645 -18.656 -4.672 1 75.25 117 VAL A N 1
ATOM 910 C CA . VAL A 1 117 ? -3.189 -18.703 -4.734 1 75.25 117 VAL A CA 1
ATOM 911 C C . VAL A 1 117 ? -2.73 -20.141 -4.984 1 75.25 117 VAL A C 1
ATOM 913 O O . VAL A 1 117 ? -1.873 -20.391 -5.836 1 75.25 117 VAL A O 1
ATOM 916 N N . ASP A 1 118 ? -3.371 -20.984 -4.309 1 74.75 118 ASP A N 1
ATOM 917 C CA . ASP A 1 118 ? -3.004 -22.391 -4.379 1 74.75 118 ASP A CA 1
ATOM 918 C C . ASP A 1 118 ? -3.279 -22.969 -5.766 1 74.75 118 ASP A C 1
ATOM 920 O O . ASP A 1 118 ? -2.58 -23.875 -6.219 1 74.75 118 ASP A O 1
ATOM 924 N N . LEU A 1 119 ? -4.219 -22.328 -6.336 1 71.12 119 LEU A N 1
ATOM 925 C CA . LEU A 1 119 ? -4.598 -22.828 -7.66 1 71.12 119 LEU A CA 1
ATOM 926 C C . LEU A 1 119 ? -3.717 -22.203 -8.742 1 71.12 119 LEU A C 1
ATOM 928 O O . LEU A 1 119 ? -3.852 -22.531 -9.922 1 71.12 119 LEU A O 1
ATOM 932 N N . GLY A 1 120 ? -2.754 -21.391 -8.234 1 65.06 120 GLY A N 1
ATOM 933 C CA . GLY A 1 120 ? -1.82 -20.781 -9.164 1 65.06 120 GLY A CA 1
ATOM 934 C C . GLY A 1 120 ? -2.441 -19.672 -9.992 1 65.06 120 GLY A C 1
ATOM 935 O O . GLY A 1 120 ? -1.987 -19.391 -11.102 1 65.06 120 GLY A O 1
ATOM 936 N N . SER A 1 121 ? -3.436 -19.234 -9.523 1 70.5 121 SER A N 1
ATOM 937 C CA . SER A 1 121 ? -4.133 -18.203 -10.281 1 70.5 121 SER A CA 1
ATOM 938 C C . SER A 1 121 ? -3.379 -16.875 -10.242 1 70.5 121 SER A C 1
ATOM 940 O O . SER A 1 121 ? -2.908 -16.453 -9.18 1 70.5 121 SER A O 1
ATOM 942 N N . GLN A 1 122 ? -3.188 -16.344 -11.375 1 80.19 122 GLN A N 1
ATOM 943 C CA . GLN A 1 122 ? -2.605 -15.008 -11.5 1 80.19 122 GLN A CA 1
ATOM 944 C C . GLN A 1 122 ? -3.533 -13.945 -10.914 1 80.19 122 GLN A C 1
ATOM 946 O O . GLN A 1 122 ? -3.104 -12.82 -10.641 1 80.19 122 GLN A O 1
ATOM 951 N N . ALA A 1 123 ? -4.715 -14.43 -10.625 1 84.44 123 ALA A N 1
ATOM 952 C CA . ALA A 1 123 ? -5.715 -13.492 -10.109 1 84.44 123 ALA A CA 1
ATOM 953 C C . ALA A 1 123 ? -5.312 -12.969 -8.734 1 84.44 123 ALA A C 1
ATOM 955 O O . ALA A 1 123 ? -5.465 -11.781 -8.445 1 84.44 123 ALA A O 1
ATOM 956 N N . ALA A 1 124 ? -4.766 -13.844 -7.957 1 85.88 124 ALA A N 1
ATOM 957 C CA . ALA A 1 124 ? -4.359 -13.445 -6.613 1 85.88 124 ALA A CA 1
ATOM 958 C C . ALA A 1 124 ? -3.248 -12.398 -6.66 1 85.88 124 ALA A C 1
ATOM 960 O O . ALA A 1 124 ? -3.277 -11.422 -5.914 1 85.88 124 ALA A O 1
ATOM 961 N N . LEU A 1 125 ? -2.387 -12.602 -7.527 1 85.25 125 LEU A N 1
ATOM 962 C CA . LEU A 1 125 ? -1.28 -11.664 -7.68 1 85.25 125 LEU A CA 1
ATOM 963 C C . LEU A 1 125 ? -1.774 -10.32 -8.203 1 85.25 125 LEU A C 1
ATOM 965 O O . LEU A 1 125 ? -1.338 -9.266 -7.73 1 85.25 125 LEU A O 1
ATOM 969 N N . LYS A 1 126 ? -2.629 -10.359 -9.109 1 87.38 126 LYS A N 1
ATOM 970 C CA . LYS A 1 126 ? -3.172 -9.125 -9.664 1 87.38 126 LYS A CA 1
ATOM 971 C C . LYS A 1 126 ? -3.951 -8.344 -8.609 1 87.38 126 LYS A C 1
ATOM 973 O O . LYS A 1 126 ? -3.908 -7.109 -8.586 1 87.38 126 LYS A O 1
ATOM 978 N N . ILE A 1 127 ? -4.648 -9.031 -7.766 1 88.75 127 ILE A N 1
ATOM 979 C CA . ILE A 1 127 ? -5.348 -8.383 -6.664 1 88.75 127 ILE A CA 1
ATOM 980 C C . ILE A 1 127 ? -4.336 -7.695 -5.746 1 88.75 127 ILE A C 1
ATOM 982 O O . ILE A 1 127 ? -4.539 -6.555 -5.332 1 88.75 127 ILE A O 1
ATOM 986 N N . ALA A 1 128 ? -3.305 -8.406 -5.465 1 87.06 128 ALA A N 1
ATOM 987 C CA . ALA A 1 128 ? -2.264 -7.844 -4.613 1 87.06 128 ALA A CA 1
ATOM 988 C C . ALA A 1 128 ? -1.646 -6.602 -5.25 1 87.06 128 ALA A C 1
ATOM 990 O O . ALA A 1 128 ? -1.468 -5.578 -4.582 1 87.06 128 ALA A O 1
ATOM 991 N N . TYR A 1 129 ? -1.411 -6.652 -6.562 1 86.06 129 TYR A N 1
ATOM 992 C CA . TYR A 1 129 ? -0.846 -5.523 -7.289 1 86.06 129 TYR A CA 1
ATOM 993 C C . TYR A 1 129 ? -1.781 -4.32 -7.242 1 86.06 129 TYR A C 1
ATOM 995 O O . TYR A 1 129 ? -1.344 -3.195 -6.992 1 86.06 129 TYR A O 1
ATOM 1003 N N . ASN A 1 130 ? -2.938 -4.57 -7.48 1 88.19 130 ASN A N 1
ATOM 1004 C CA . ASN A 1 130 ? -3.924 -3.496 -7.488 1 88.19 130 ASN A CA 1
ATOM 1005 C C . ASN A 1 130 ? -4.102 -2.893 -6.098 1 88.19 130 ASN A C 1
ATOM 1007 O O . ASN A 1 130 ? -4.328 -1.688 -5.965 1 88.19 130 ASN A O 1
ATOM 1011 N N . THR A 1 131 ? -4.02 -3.75 -5.117 1 87.38 131 THR A N 1
ATOM 1012 C CA . THR A 1 131 ? -4.078 -3.262 -3.744 1 87.38 131 THR A CA 1
ATOM 1013 C C . THR A 1 131 ? -2.898 -2.344 -3.443 1 87.38 131 THR A C 1
ATOM 1015 O O . THR A 1 131 ? -3.072 -1.268 -2.867 1 87.38 131 THR A O 1
ATOM 1018 N N . ILE A 1 132 ? -1.732 -2.797 -3.805 1 87.38 132 ILE A N 1
ATOM 1019 C CA . ILE A 1 132 ? -0.538 -1.978 -3.625 1 87.38 132 ILE A CA 1
ATOM 1020 C C . ILE A 1 132 ? -0.732 -0.626 -4.312 1 87.38 132 ILE A C 1
ATOM 1022 O O . ILE A 1 132 ? -0.426 0.419 -3.732 1 87.38 132 ILE A O 1
ATOM 1026 N N . ALA A 1 133 ? -1.269 -0.674 -5.504 1 84.44 133 ALA A N 1
ATOM 1027 C CA . ALA A 1 133 ? -1.482 0.545 -6.281 1 84.44 133 ALA A CA 1
ATOM 1028 C C . ALA A 1 133 ? -2.422 1.502 -5.551 1 84.44 133 ALA A C 1
ATOM 1030 O O . ALA A 1 133 ? -2.133 2.695 -5.434 1 84.44 133 ALA A O 1
ATOM 1031 N N . VAL A 1 134 ? -3.453 0.977 -5.062 1 83.5 134 VAL A N 1
ATOM 1032 C CA . VAL A 1 134 ? -4.465 1.788 -4.391 1 83.5 134 VAL A CA 1
ATOM 1033 C C . VAL A 1 134 ? -3.877 2.398 -3.119 1 83.5 134 VAL A C 1
ATOM 1035 O O . VAL A 1 134 ? -3.998 3.605 -2.889 1 83.5 134 VAL A O 1
ATOM 1038 N N . VAL A 1 135 ? -3.254 1.6 -2.332 1 83.62 135 VAL A N 1
ATOM 1039 C CA . VAL A 1 135 ? -2.705 2.068 -1.063 1 83.62 135 VAL A CA 1
ATOM 1040 C C . VAL A 1 135 ? -1.583 3.07 -1.324 1 83.62 135 VAL A C 1
ATOM 1042 O O . VAL A 1 135 ? -1.463 4.074 -0.621 1 83.62 135 VAL A O 1
ATOM 1045 N N . SER A 1 136 ? -0.747 2.799 -2.326 1 83.69 136 SER A N 1
ATOM 1046 C CA . SER A 1 136 ? 0.333 3.709 -2.697 1 83.69 136 SER A CA 1
ATOM 1047 C C . SER A 1 136 ? -0.211 5.074 -3.105 1 83.69 136 SER A C 1
ATOM 1049 O O . SER A 1 136 ? 0.347 6.109 -2.729 1 83.69 136 SER A O 1
ATOM 1051 N N . GLU A 1 137 ? -1.245 5.047 -3.844 1 80.06 137 GLU A N 1
ATOM 1052 C CA . GLU A 1 137 ? -1.855 6.297 -4.281 1 80.06 137 GLU A CA 1
ATOM 1053 C C . GLU A 1 137 ? -2.424 7.078 -3.098 1 80.06 137 GLU A C 1
ATOM 1055 O O . GLU A 1 137 ? -2.309 8.305 -3.043 1 80.06 137 GLU A O 1
ATOM 1060 N N . ARG A 1 138 ? -2.982 6.414 -2.229 1 79.19 138 ARG A N 1
ATOM 1061 C CA . ARG A 1 138 ? -3.488 7.051 -1.016 1 79.19 138 ARG A CA 1
ATOM 1062 C C . ARG A 1 138 ? -2.354 7.676 -0.212 1 79.19 138 ARG A C 1
ATOM 1064 O O . ARG A 1 138 ? -2.488 8.789 0.3 1 79.19 138 ARG A O 1
ATOM 1071 N N . LEU A 1 139 ? -1.316 6.965 -0.091 1 80.94 139 LEU A N 1
ATOM 1072 C CA . LEU A 1 139 ? -0.154 7.457 0.641 1 80.94 139 LEU A CA 1
ATOM 1073 C C . LEU A 1 139 ? 0.425 8.703 -0.03 1 80.94 139 LEU A C 1
ATOM 1075 O O . LEU A 1 139 ? 0.779 9.664 0.647 1 80.94 139 LEU A O 1
ATOM 1079 N N . ARG A 1 140 ? 0.519 8.648 -1.341 1 77.31 140 ARG A N 1
ATOM 1080 C CA . ARG A 1 140 ? 1.003 9.797 -2.094 1 77.31 140 ARG A CA 1
ATOM 1081 C C . ARG A 1 140 ? 0.114 11.016 -1.861 1 77.31 140 ARG A C 1
ATOM 1083 O O . ARG A 1 140 ? 0.612 12.125 -1.664 1 77.31 140 ARG A O 1
ATOM 1090 N N . ALA A 1 141 ? -1.149 10.797 -1.972 1 76.44 141 ALA A N 1
ATOM 1091 C CA . ALA A 1 141 ? -2.105 11.883 -1.757 1 76.44 141 ALA A CA 1
ATOM 1092 C C . ALA A 1 141 ? -1.97 12.461 -0.352 1 76.44 141 ALA A C 1
ATOM 1094 O O . ALA A 1 141 ? -2.037 13.68 -0.167 1 76.44 141 ALA A O 1
ATOM 1095 N N . MET A 1 142 ? -1.781 11.625 0.579 1 78.12 142 MET A N 1
ATOM 1096 C CA . MET A 1 142 ? -1.597 12.055 1.961 1 78.12 142 MET A CA 1
ATOM 1097 C C . MET A 1 142 ? -0.313 12.867 2.111 1 78.12 142 MET A C 1
ATOM 1099 O O . MET A 1 142 ? -0.293 13.883 2.809 1 78.12 142 MET A O 1
ATOM 1103 N N . ASP A 1 143 ? 0.688 12.336 1.519 1 73.81 143 ASP A N 1
ATOM 1104 C CA . ASP A 1 143 ? 1.969 13.031 1.551 1 73.81 143 ASP A CA 1
ATOM 1105 C C . ASP A 1 143 ? 1.839 14.445 0.986 1 73.81 143 ASP A C 1
ATOM 1107 O O . ASP A 1 143 ? 2.352 15.398 1.569 1 73.81 143 ASP A O 1
ATOM 1111 N N . GLU A 1 144 ? 1.206 14.555 -0.101 1 73.69 144 GLU A N 1
ATOM 1112 C CA . GLU A 1 144 ? 0.978 15.852 -0.725 1 73.69 144 GLU A CA 1
ATOM 1113 C C . GLU A 1 144 ? 0.136 16.75 0.172 1 73.69 144 GLU A C 1
ATOM 1115 O O . GLU A 1 144 ? 0.394 17.953 0.27 1 73.69 144 GLU A O 1
ATOM 1120 N N . TYR A 1 145 ? -0.83 16.188 0.7 1 75 145 TYR A N 1
ATOM 1121 C CA . TYR A 1 145 ? -1.72 16.922 1.589 1 75 145 TYR A CA 1
ATOM 1122 C C . TYR A 1 145 ? -0.955 17.5 2.779 1 75 145 TYR A C 1
ATOM 1124 O O . TYR A 1 145 ? -1.123 18.656 3.135 1 75 145 TYR A O 1
ATOM 1132 N N . VAL A 1 146 ? -0.161 16.75 3.422 1 75.5 146 VAL A N 1
ATOM 1133 C CA . VAL A 1 146 ? 0.639 17.188 4.562 1 75.5 146 VAL A CA 1
ATOM 1134 C C . VAL A 1 146 ? 1.629 18.25 4.117 1 75.5 146 VAL A C 1
ATOM 1136 O O . VAL A 1 146 ? 1.833 19.25 4.816 1 75.5 146 VAL A O 1
ATOM 1139 N N . GLY A 1 147 ? 2.219 17.984 3.012 1 72.12 147 GLY A N 1
ATOM 1140 C CA . GLY A 1 147 ? 3.104 19 2.457 1 72.12 147 GLY A CA 1
ATOM 1141 C C . GLY A 1 147 ? 2.441 20.359 2.312 1 72.12 147 GLY A C 1
ATOM 1142 O O . GLY A 1 147 ? 3.055 21.391 2.596 1 72.12 147 GLY A O 1
ATOM 1143 N N . GLN A 1 148 ? 1.215 20.375 1.851 1 73.75 148 GLN A N 1
ATOM 1144 C CA . GLN A 1 148 ? 0.453 21.609 1.682 1 73.75 148 GLN A CA 1
ATOM 1145 C C . GLN A 1 148 ? 0.174 22.266 3.027 1 73.75 148 GLN A C 1
ATOM 1147 O O . GLN A 1 148 ? 0.217 23.5 3.143 1 73.75 148 GLN A O 1
ATOM 1152 N N . ILE A 1 149 ? -0.101 21.531 3.996 1 74.5 149 ILE A N 1
ATOM 1153 C CA . ILE A 1 149 ? -0.368 22.047 5.336 1 74.5 149 ILE A CA 1
ATOM 1154 C C . ILE A 1 149 ? 0.882 22.734 5.883 1 74.5 149 ILE A C 1
ATOM 1156 O O . ILE A 1 149 ? 0.806 23.828 6.422 1 74.5 149 ILE A O 1
ATOM 1160 N N . ILE A 1 150 ? 1.937 22.109 5.766 1 72.19 150 ILE A N 1
ATOM 1161 C CA . ILE A 1 150 ? 3.195 22.625 6.289 1 72.19 150 ILE A CA 1
ATOM 1162 C C . ILE A 1 150 ? 3.564 23.906 5.559 1 72.19 150 ILE A C 1
ATOM 1164 O O . ILE A 1 150 ? 3.969 24.891 6.184 1 72.19 150 ILE A O 1
ATOM 1168 N N . LYS A 1 151 ? 3.426 23.953 4.34 1 72.94 151 LYS A N 1
ATOM 1169 C CA . LYS A 1 151 ? 3.771 25.125 3.533 1 72.94 151 LYS A CA 1
ATOM 1170 C C . LYS A 1 151 ? 2.875 26.312 3.871 1 72.94 151 LYS A C 1
ATOM 1172 O O . LYS A 1 151 ? 3.346 27.453 3.945 1 72.94 151 LYS A O 1
ATOM 1177 N N . SER A 1 152 ? 1.674 26 3.936 1 74.38 152 SER A N 1
ATOM 1178 C CA . SER A 1 152 ? 0.724 27.078 4.164 1 74.38 152 SER A CA 1
ATOM 1179 C C . SER A 1 152 ? 0.779 27.578 5.605 1 74.38 152 SER A C 1
ATOM 1181 O O . SER A 1 152 ? 0.387 28.703 5.898 1 74.38 152 SER A O 1
ATOM 1183 N N . GLY A 1 153 ? 1.288 26.703 6.422 1 70.81 153 GLY A N 1
ATOM 1184 C CA . GLY A 1 153 ? 1.304 27.031 7.84 1 70.81 153 GLY A CA 1
ATOM 1185 C C . GLY A 1 153 ? -0.08 27.047 8.461 1 70.81 153 GLY A C 1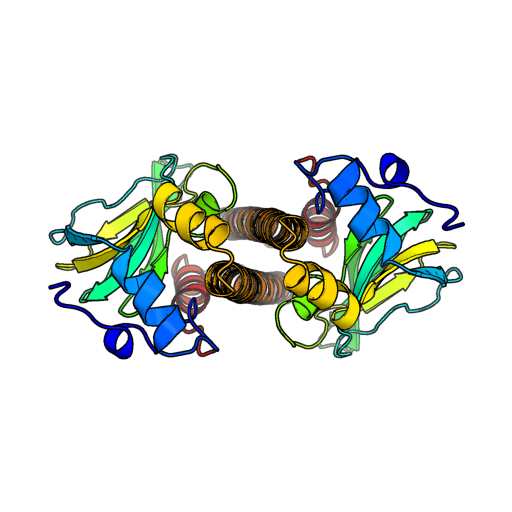
ATOM 1186 O O . GLY A 1 153 ? -0.249 27.516 9.594 1 70.81 153 GLY A O 1
ATOM 1187 N N . GLU A 1 154 ? -1.059 26.75 7.652 1 70.69 154 GLU A N 1
ATOM 1188 C CA . GLU A 1 154 ? -2.441 26.75 8.125 1 70.69 154 GLU A CA 1
ATOM 1189 C C . GLU A 1 154 ? -2.967 25.328 8.305 1 70.69 154 GLU A C 1
ATOM 1191 O O . GLU A 1 154 ? -2.756 24.469 7.445 1 70.69 154 GLU A O 1
ATOM 1196 N N . THR A 1 155 ? -3.344 25.141 9.516 1 71 155 THR A N 1
ATOM 1197 C CA . THR A 1 155 ? -3.998 23.859 9.742 1 71 155 THR A CA 1
ATOM 1198 C C . THR A 1 155 ? -5.398 23.844 9.133 1 71 155 THR A C 1
ATOM 1200 O O . THR A 1 155 ? -6.098 24.859 9.156 1 71 155 THR A O 1
ATOM 1203 N N . PRO A 1 156 ? -5.566 22.922 8.32 1 61.12 156 PRO A N 1
ATOM 1204 C CA . PRO A 1 156 ? -6.941 22.891 7.816 1 61.12 156 PRO A CA 1
ATOM 1205 C C . PRO A 1 156 ? -7.977 23.125 8.914 1 61.12 156 PRO A C 1
ATOM 1207 O O . PRO A 1 156 ? -7.777 22.719 10.062 1 61.12 156 PRO A O 1
ATOM 1210 N N . ARG A 1 157 ? -8.531 24.391 8.789 1 55.66 157 ARG A N 1
ATOM 1211 C CA . ARG A 1 157 ? -9.43 24.938 9.805 1 55.66 157 ARG A CA 1
ATOM 1212 C C . ARG A 1 157 ? -10.305 23.828 10.391 1 55.66 157 ARG A C 1
ATOM 1214 O O . ARG A 1 157 ? -10.648 23.875 11.578 1 55.66 157 ARG A O 1
ATOM 1221 N N . SER A 1 158 ? -11.109 23.078 9.438 1 52.12 158 SER A N 1
ATOM 1222 C CA . SER A 1 158 ? -12.125 22.188 9.992 1 52.12 158 SER A CA 1
ATOM 1223 C C . SER A 1 158 ? -11.859 20.734 9.594 1 52.12 158 SER A C 1
ATOM 1225 O O . SER A 1 158 ? -11.141 20.469 8.625 1 52.12 158 SER A O 1
ATOM 1227 N N . GLY A 1 159 ? -12.062 19.844 10.602 1 54.47 159 GLY A N 1
ATOM 1228 C CA . GLY A 1 159 ? -12.414 18.453 10.391 1 54.47 159 GLY A CA 1
ATOM 1229 C C . GLY A 1 159 ? -13.008 18.188 9.016 1 54.47 159 GLY A C 1
ATOM 1230 O O . GLY A 1 159 ? -12.812 17.109 8.445 1 54.47 159 GLY A O 1
ATOM 1231 N N . GLN A 1 160 ? -13.469 19.297 8.461 1 55.16 160 GLN A N 1
ATOM 1232 C CA . GLN A 1 160 ? -14.195 19.109 7.207 1 55.16 160 GLN A CA 1
ATOM 1233 C C . GLN A 1 160 ? -13.234 18.953 6.035 1 55.16 160 GLN A C 1
ATOM 1235 O O . GLN A 1 160 ? -13.414 18.062 5.199 1 55.16 160 GLN A O 1
ATOM 1240 N N . GLU A 1 161 ? -12.273 19.891 5.977 1 57.41 161 GLU A N 1
ATOM 1241 C CA . GLU A 1 161 ? -11.336 19.797 4.859 1 57.41 161 GLU A CA 1
ATOM 1242 C C . GLU A 1 161 ? -10.578 18.469 4.875 1 57.41 161 GLU A C 1
ATOM 1244 O O . GLU A 1 161 ? -10.367 17.859 3.824 1 57.41 161 GLU A O 1
ATOM 1249 N N . TRP A 1 162 ? -10.242 18.141 6.066 1 61.41 162 TRP A N 1
ATOM 1250 C CA . TRP A 1 162 ? -9.594 16.859 6.234 1 61.41 162 TRP A CA 1
ATOM 1251 C C . TRP A 1 162 ? -10.516 15.719 5.824 1 61.41 162 TRP A C 1
ATOM 1253 O O . TRP A 1 162 ? -10.102 14.789 5.129 1 61.41 162 TRP A O 1
ATOM 1263 N N . GLY A 1 163 ? -11.719 15.906 6.246 1 59.31 163 GLY A N 1
ATOM 1264 C CA . GLY A 1 163 ? -12.727 14.93 5.863 1 59.31 163 GLY A CA 1
ATOM 1265 C C . GLY A 1 163 ? -12.922 14.828 4.363 1 59.31 163 GLY A C 1
ATOM 1266 O O . GLY A 1 163 ? -13.008 13.727 3.812 1 59.31 163 GLY A O 1
ATOM 1267 N N . GLU A 1 164 ? -12.82 15.961 3.699 1 57.84 164 GLU A N 1
ATOM 1268 C CA . GLU A 1 164 ? -12.977 15.977 2.248 1 57.84 164 GLU A CA 1
ATOM 1269 C C . GLU A 1 164 ? -11.781 15.336 1.555 1 57.84 164 GLU A C 1
ATOM 1271 O O . GLU A 1 164 ? -11.945 14.602 0.577 1 57.84 164 GLU A O 1
ATOM 1276 N N . PHE A 1 165 ? -10.719 15.727 2.098 1 55.78 165 PHE A N 1
ATOM 1277 C CA . PHE A 1 165 ? -9.508 15.156 1.522 1 55.78 165 PHE A CA 1
ATOM 1278 C C . PHE A 1 165 ? -9.492 13.641 1.668 1 55.78 165 PHE A C 1
ATOM 1280 O O . PHE A 1 165 ? -9.219 12.922 0.704 1 55.78 165 PHE A O 1
ATOM 1287 N N . ARG A 1 166 ? -9.828 13.25 2.805 1 62.06 166 ARG A N 1
ATOM 1288 C CA . ARG A 1 166 ? -9.836 11.812 3.059 1 62.06 166 ARG A CA 1
ATOM 1289 C C . ARG A 1 166 ? -10.906 11.117 2.223 1 62.06 166 ARG A C 1
ATOM 1291 O O . ARG A 1 166 ? -10.688 10.016 1.714 1 62.06 166 ARG A O 1
ATOM 1298 N N . ALA A 1 167 ? -12.008 11.812 2.076 1 56.75 167 ALA A N 1
ATOM 1299 C CA . ALA A 1 167 ? -13.062 11.289 1.214 1 56.75 167 ALA A CA 1
ATOM 1300 C C . ALA A 1 167 ? -12.562 11.102 -0.216 1 56.75 167 ALA A C 1
ATOM 1302 O O . ALA A 1 167 ? -12.859 10.086 -0.856 1 56.75 167 ALA A O 1
ATOM 1303 N N . LYS A 1 168 ? -11.859 12.109 -0.607 1 57.81 168 LYS A N 1
ATOM 1304 C CA . LYS A 1 168 ? -11.312 12.039 -1.96 1 57.81 168 LYS A CA 1
ATOM 1305 C C . LYS A 1 168 ? -10.297 10.906 -2.086 1 57.81 168 LYS A C 1
ATOM 1307 O O . LYS A 1 168 ? -10.25 10.219 -3.107 1 57.81 168 LYS A O 1
ATOM 1312 N N . LEU A 1 169 ? -9.555 10.742 -1.023 1 58.28 169 LEU A N 1
ATOM 1313 C CA . LEU A 1 169 ? -8.516 9.719 -1.001 1 58.28 169 LEU A CA 1
ATOM 1314 C C . LEU A 1 169 ? -9.125 8.328 -1.107 1 58.28 169 LEU A C 1
ATOM 1316 O O . LEU A 1 169 ? -8.57 7.449 -1.773 1 58.28 169 LEU A O 1
ATOM 1320 N N . TYR A 1 170 ? -10.281 8.195 -0.564 1 55.19 170 TYR A N 1
ATOM 1321 C CA . TYR A 1 170 ? -10.867 6.863 -0.488 1 55.19 170 TYR A CA 1
ATOM 1322 C C . TYR A 1 170 ? -11.992 6.703 -1.506 1 55.19 170 TYR A C 1
ATOM 1324 O O . TYR A 1 170 ? -12.359 5.582 -1.862 1 55.19 170 TYR A O 1
ATOM 1332 N N . SER A 1 171 ? -12.633 7.859 -2.023 1 51.38 171 SER A N 1
ATOM 1333 C CA . SER A 1 171 ? -13.734 7.793 -2.977 1 51.38 171 SER A CA 1
ATOM 1334 C C . SER A 1 171 ? -13.234 7.855 -4.414 1 51.38 171 SER A C 1
ATOM 1336 O O . SER A 1 171 ? -13.836 7.266 -5.316 1 51.38 171 SER A O 1
ATOM 1338 N N . GLU A 1 172 ? -12.43 8.914 -4.887 1 44.28 172 GLU A N 1
ATOM 1339 C CA . GLU A 1 172 ? -12.141 9.273 -6.273 1 44.28 172 GLU A CA 1
ATOM 1340 C C . GLU A 1 172 ? -11.07 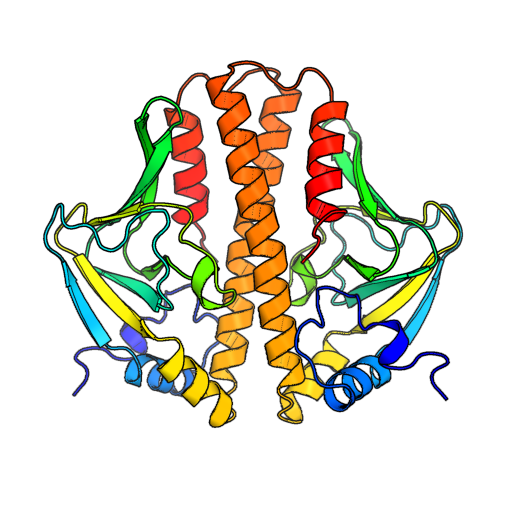8.359 -6.867 1 44.28 172 GLU A C 1
ATOM 1342 O O . GLU A 1 172 ? -10.516 8.656 -7.93 1 44.28 172 GLU A O 1
ATOM 1347 N N . TRP A 1 173 ? -10.719 7.477 -6.371 1 38.59 173 TRP A N 1
ATOM 1348 C CA . TRP A 1 173 ? -9.57 6.871 -7.043 1 38.59 173 TRP A CA 1
ATOM 1349 C C . TRP A 1 173 ? -9.969 6.324 -8.406 1 38.59 173 TRP A C 1
ATOM 1351 O O . TRP A 1 173 ? -10.797 5.418 -8.508 1 38.59 173 TRP A O 1
ATOM 1361 N N . GLN A 1 174 ? -10.289 7.324 -9.273 1 34.53 174 GLN A N 1
ATOM 1362 C CA . GLN A 1 174 ? -10.367 6.977 -10.688 1 34.53 174 GLN A CA 1
ATOM 1363 C C . GLN A 1 174 ? -9.086 6.289 -11.164 1 34.53 174 GLN A C 1
ATOM 1365 O O . GLN A 1 174 ? -7.988 6.805 -10.961 1 34.53 174 GLN A O 1
ATOM 1370 N N . PHE A 1 175 ? -8.961 5.094 -11.008 1 27.92 175 PHE A N 1
ATOM 1371 C CA . PHE A 1 175 ? -7.883 4.543 -11.82 1 27.92 175 PHE A CA 1
ATOM 1372 C C . PHE A 1 175 ? -8.07 4.902 -13.289 1 27.92 175 PHE A C 1
ATOM 1374 O O . PHE A 1 175 ? -9.195 5.059 -13.758 1 27.92 175 PHE A O 1
ATOM 1381 N N . MET B 1 1 ? 29.562 -16.469 -8.695 1 44.53 1 MET B N 1
ATOM 1382 C CA . MET B 1 1 ? 28.547 -16.781 -7.699 1 44.53 1 MET B CA 1
ATOM 1383 C C . MET B 1 1 ? 28.078 -15.516 -6.977 1 44.53 1 MET B C 1
ATOM 1385 O O . MET B 1 1 ? 28.891 -14.633 -6.691 1 44.53 1 MET B O 1
ATOM 1389 N N . SER B 1 2 ? 26.688 -15.234 -6.98 1 60.97 2 SER B N 1
ATOM 1390 C CA . SER B 1 2 ? 26.25 -13.945 -6.469 1 60.97 2 SER B CA 1
ATOM 1391 C C . SER B 1 2 ? 26.75 -13.719 -5.047 1 60.97 2 SER B C 1
ATOM 1393 O O . SER B 1 2 ? 26.781 -14.648 -4.234 1 60.97 2 SER B O 1
ATOM 1395 N N . LYS B 1 3 ? 27.781 -12.812 -4.754 1 82.94 3 LYS B N 1
ATOM 1396 C CA . LYS B 1 3 ? 28.406 -12.398 -3.496 1 82.94 3 LYS B CA 1
ATOM 1397 C C . LYS B 1 3 ? 27.375 -12.375 -2.361 1 82.94 3 LYS B C 1
ATOM 1399 O O . LYS B 1 3 ? 27.734 -12.547 -1.195 1 82.94 3 LYS B O 1
ATOM 1404 N N . TYR B 1 4 ? 26.156 -12.492 -2.697 1 90.88 4 TYR B N 1
ATOM 1405 C CA . TYR B 1 4 ? 25.141 -12.375 -1.649 1 90.88 4 TYR B CA 1
ATOM 1406 C C . TYR B 1 4 ? 24.203 -13.578 -1.648 1 90.88 4 TYR B C 1
ATOM 1408 O O . TYR B 1 4 ? 23.938 -14.164 -2.701 1 90.88 4 TYR B O 1
ATOM 1416 N N . THR B 1 5 ? 23.859 -13.922 -0.472 1 93.56 5 THR B N 1
ATOM 1417 C CA . THR B 1 5 ? 22.953 -15.039 -0.269 1 93.56 5 THR B CA 1
ATOM 1418 C C . THR B 1 5 ? 21.688 -14.578 0.467 1 93.56 5 THR B C 1
ATOM 1420 O O . THR B 1 5 ? 21.594 -13.422 0.885 1 93.56 5 THR B O 1
ATOM 1423 N N . ALA B 1 6 ? 20.734 -15.523 0.536 1 93.62 6 ALA B N 1
ATOM 1424 C CA . ALA B 1 6 ? 19.484 -15.258 1.256 1 93.62 6 ALA B CA 1
ATOM 1425 C C . ALA B 1 6 ? 19.766 -14.734 2.66 1 93.62 6 ALA B C 1
ATOM 1427 O O . ALA B 1 6 ? 19.062 -13.859 3.154 1 93.62 6 ALA B O 1
ATOM 1428 N N . ALA B 1 7 ? 20.812 -15.141 3.301 1 93.12 7 ALA B N 1
ATOM 1429 C CA . ALA B 1 7 ? 21.156 -14.773 4.672 1 93.12 7 ALA B CA 1
ATOM 1430 C C . ALA B 1 7 ? 21.438 -13.281 4.781 1 93.12 7 ALA B C 1
ATOM 1432 O O . ALA B 1 7 ? 21.219 -12.68 5.836 1 93.12 7 ALA B O 1
ATOM 1433 N N . ASP B 1 8 ? 21.828 -12.68 3.723 1 94.12 8 ASP B N 1
ATOM 1434 C CA . ASP B 1 8 ? 22.188 -11.266 3.715 1 94.12 8 ASP B CA 1
ATOM 1435 C C . ASP B 1 8 ? 20.938 -10.375 3.672 1 94.12 8 ASP B C 1
ATOM 1437 O O . ASP B 1 8 ? 21.016 -9.18 3.943 1 94.12 8 ASP B O 1
ATOM 1441 N N . PHE B 1 9 ? 19.766 -10.977 3.35 1 94.69 9 PHE B N 1
ATOM 1442 C CA . PHE B 1 9 ? 18.578 -10.164 3.115 1 94.69 9 PHE B CA 1
ATOM 1443 C C . PHE B 1 9 ? 17.469 -10.555 4.082 1 94.69 9 PHE B C 1
ATOM 1445 O O . PHE B 1 9 ? 16.312 -10.141 3.912 1 94.69 9 PHE B O 1
ATOM 1452 N N . ILE B 1 10 ? 17.766 -11.273 5.105 1 90.25 10 ILE B N 1
ATOM 1453 C CA . ILE B 1 10 ? 16.75 -11.867 5.977 1 90.25 10 ILE B CA 1
ATOM 1454 C C . ILE B 1 10 ? 16.031 -10.773 6.758 1 90.25 10 ILE B C 1
ATOM 1456 O O . ILE B 1 10 ? 14.859 -10.914 7.109 1 90.25 10 ILE B O 1
ATOM 1460 N N . ASP B 1 11 ? 16.688 -9.633 6.883 1 89.56 11 ASP B N 1
ATOM 1461 C CA . ASP B 1 11 ? 16.125 -8.562 7.703 1 89.56 11 ASP B CA 1
ATOM 1462 C C . ASP B 1 11 ? 15.383 -7.547 6.84 1 89.56 11 ASP B C 1
ATOM 1464 O O . ASP B 1 11 ? 14.914 -6.527 7.34 1 89.56 11 ASP B O 1
ATOM 1468 N N . CYS B 1 12 ? 15.242 -7.789 5.625 1 92 12 CYS B N 1
ATOM 1469 C CA . CYS B 1 12 ? 14.5 -6.895 4.746 1 92 12 CYS B CA 1
ATOM 1470 C C . CYS B 1 12 ? 12.992 -7.086 4.922 1 92 12 CYS B C 1
ATOM 1472 O O . CYS B 1 12 ? 12.477 -8.18 4.703 1 92 12 CYS B O 1
ATOM 1474 N N . PRO B 1 13 ? 12.273 -6.066 5.219 1 88.75 13 PRO B N 1
ATOM 1475 C CA . PRO B 1 13 ? 10.828 -6.176 5.461 1 88.75 13 PRO B CA 1
ATOM 1476 C C . PRO B 1 13 ? 10.07 -6.746 4.266 1 88.75 13 PRO B C 1
ATOM 1478 O O . PRO B 1 13 ? 9.039 -7.395 4.438 1 88.75 13 PRO B O 1
ATOM 1481 N N . MET B 1 14 ? 10.578 -6.582 3.186 1 88.44 14 MET B N 1
ATOM 1482 C CA . MET B 1 14 ? 9.914 -7.047 1.972 1 88.44 14 MET B CA 1
ATOM 1483 C C . MET B 1 14 ? 9.977 -8.57 1.863 1 88.44 14 MET B C 1
ATOM 1485 O O . MET B 1 14 ? 9.266 -9.164 1.056 1 88.44 14 MET B O 1
ATOM 1489 N N . PHE B 1 15 ? 10.82 -9.203 2.705 1 91.31 15 PHE B N 1
ATOM 1490 C CA . PHE B 1 15 ? 11.039 -10.641 2.539 1 91.31 15 PHE B CA 1
ATOM 1491 C C . PHE B 1 15 ? 10.617 -11.398 3.793 1 91.31 15 PHE B C 1
ATOM 1493 O O . PHE B 1 15 ? 11.016 -12.547 3.99 1 91.31 15 PHE B O 1
ATOM 1500 N N . VAL B 1 16 ? 9.836 -10.758 4.547 1 87.31 16 VAL B N 1
ATOM 1501 C CA . VAL B 1 16 ? 9.367 -11.383 5.781 1 87.31 16 VAL B CA 1
ATOM 1502 C C . VAL B 1 16 ? 8.562 -12.641 5.453 1 87.31 16 VAL B C 1
ATOM 1504 O O . VAL B 1 16 ? 7.828 -12.672 4.465 1 87.31 16 VAL B O 1
ATOM 1507 N N . ASN B 1 17 ? 8.766 -13.773 6.199 1 85.5 17 ASN B N 1
ATOM 1508 C CA . ASN B 1 17 ? 8.031 -15.031 6.148 1 85.5 17 ASN B CA 1
ATOM 1509 C C . ASN B 1 17 ? 8.359 -15.82 4.883 1 85.5 17 ASN B C 1
ATOM 1511 O O . ASN B 1 17 ? 7.547 -16.609 4.41 1 85.5 17 ASN B O 1
ATOM 1515 N N . MET B 1 18 ? 9.477 -15.555 4.305 1 89 18 MET B N 1
ATOM 1516 C CA . MET B 1 18 ? 9.961 -16.375 3.195 1 89 18 MET B CA 1
ATOM 1517 C C . MET B 1 18 ? 10.906 -17.453 3.688 1 89 18 MET B C 1
ATOM 1519 O O . MET B 1 18 ? 11.711 -17.219 4.594 1 89 18 MET B O 1
ATOM 1523 N N . SER B 1 19 ? 10.719 -18.609 3.078 1 91.06 19 SER B N 1
ATOM 1524 C CA . SER B 1 19 ? 11.727 -19.641 3.355 1 91.06 19 SER B CA 1
ATOM 1525 C C . SER B 1 19 ? 13.086 -19.25 2.777 1 91.06 19 SER B C 1
ATOM 1527 O O . SER B 1 19 ? 13.164 -18.391 1.899 1 91.06 19 SER B O 1
ATOM 1529 N N . THR B 1 20 ? 14.078 -19.922 3.295 1 93.12 20 THR B N 1
ATOM 1530 C CA . THR B 1 20 ? 15.422 -19.656 2.787 1 93.12 20 THR B CA 1
ATOM 1531 C C . THR B 1 20 ? 15.508 -19.969 1.295 1 93.12 20 THR B C 1
ATOM 1533 O O . THR B 1 20 ? 16.156 -19.234 0.54 1 93.12 20 THR B O 1
ATOM 1536 N N . GLU B 1 21 ? 14.852 -20.953 0.867 1 91.38 21 GLU B N 1
ATOM 1537 C CA . GLU B 1 21 ? 14.844 -21.328 -0.54 1 91.38 21 GLU B CA 1
ATOM 1538 C C . GLU B 1 21 ? 14.148 -20.281 -1.4 1 91.38 21 GLU B C 1
ATOM 1540 O O . GLU B 1 21 ? 14.648 -19.906 -2.463 1 91.38 21 GLU B O 1
ATOM 1545 N N . GLU B 1 22 ? 13.039 -19.859 -0.956 1 89.69 22 GLU B N 1
ATOM 1546 C CA . GLU B 1 22 ? 12.305 -18.828 -1.67 1 89.69 22 GLU B CA 1
ATOM 1547 C C . GLU B 1 22 ? 13.141 -17.547 -1.808 1 89.69 22 GLU B C 1
ATOM 1549 O O . GLU B 1 22 ? 13.234 -16.984 -2.895 1 89.69 22 GLU B O 1
ATOM 1554 N N . LEU B 1 23 ? 13.742 -17.188 -0.678 1 92.81 23 LEU B N 1
ATOM 1555 C CA . LEU B 1 23 ? 14.539 -15.969 -0.663 1 92.81 23 LEU B CA 1
ATOM 1556 C C . LEU B 1 23 ? 15.75 -16.094 -1.574 1 92.81 23 LEU B C 1
ATOM 1558 O O . LEU B 1 23 ? 16.109 -15.148 -2.273 1 92.81 23 LEU B O 1
ATOM 1562 N N . GLN B 1 24 ? 16.297 -17.234 -1.591 1 93 24 GLN B N 1
ATOM 1563 C CA . GLN B 1 24 ? 17.469 -17.453 -2.441 1 93 24 GLN B CA 1
ATOM 1564 C C . GLN B 1 24 ? 17.094 -17.297 -3.916 1 93 24 GLN B C 1
ATOM 1566 O O . GLN B 1 24 ? 17.891 -16.781 -4.707 1 93 24 GLN B O 1
ATOM 1571 N N . LYS B 1 25 ? 15.961 -17.719 -4.277 1 90.81 25 LYS B N 1
ATOM 1572 C CA . LYS B 1 25 ? 15.492 -17.562 -5.656 1 90.81 25 LYS B CA 1
ATOM 1573 C C . LYS B 1 25 ? 15.391 -16.094 -6.035 1 90.81 25 LYS B C 1
ATOM 1575 O O . LYS B 1 25 ? 15.75 -15.711 -7.152 1 90.81 25 LYS B O 1
ATOM 1580 N N . VAL B 1 26 ? 14.914 -15.336 -5.102 1 92.38 26 VAL B N 1
ATOM 1581 C CA . VAL B 1 26 ? 14.773 -13.906 -5.348 1 92.38 26 VAL B CA 1
ATOM 1582 C C . VAL B 1 26 ? 16.156 -13.258 -5.449 1 92.38 26 VAL B C 1
ATOM 1584 O O . VAL B 1 26 ? 16.422 -12.477 -6.367 1 92.38 26 VAL B O 1
ATOM 1587 N N . VAL B 1 27 ? 16.984 -13.625 -4.535 1 93.56 27 VAL B N 1
ATOM 1588 C CA . VAL B 1 27 ? 18.328 -13.062 -4.484 1 93.56 27 VAL B CA 1
ATOM 1589 C C . VAL B 1 27 ? 19.062 -13.367 -5.789 1 93.56 27 VAL B C 1
ATOM 1591 O O . VAL B 1 27 ? 19.781 -12.508 -6.32 1 93.56 27 VAL B O 1
ATOM 1594 N N . ASN B 1 28 ? 18.781 -14.492 -6.32 1 92.81 28 ASN B N 1
ATOM 1595 C CA . ASN B 1 28 ? 19.438 -14.906 -7.559 1 92.81 28 ASN B CA 1
ATOM 1596 C C . ASN B 1 28 ? 18.984 -14.055 -8.742 1 92.81 28 ASN B C 1
ATOM 1598 O O . ASN B 1 28 ? 19.672 -14.008 -9.766 1 92.81 28 ASN B O 1
ATOM 1602 N N . LEU B 1 29 ? 17.953 -13.391 -8.633 1 92.81 29 LEU B N 1
ATOM 1603 C CA . LEU B 1 29 ? 17.422 -12.594 -9.727 1 92.81 29 LEU B CA 1
ATOM 1604 C C . LEU B 1 29 ? 17.891 -11.148 -9.633 1 92.81 29 LEU B C 1
ATOM 1606 O O . LEU B 1 29 ? 17.703 -10.375 -10.57 1 92.81 29 LEU B O 1
ATOM 1610 N N . MET B 1 30 ? 18.469 -10.836 -8.516 1 94.69 30 MET B N 1
ATOM 1611 C CA . MET B 1 30 ? 18.844 -9.438 -8.297 1 94.69 30 MET B CA 1
ATOM 1612 C C . MET B 1 30 ? 20.219 -9.156 -8.867 1 94.69 30 MET B C 1
ATOM 1614 O O . MET B 1 30 ? 21.062 -10.062 -8.977 1 94.69 30 MET B O 1
ATOM 1618 N N . SER B 1 31 ? 20.453 -7.996 -9.242 1 96.12 31 SER B N 1
ATOM 1619 C CA . SER B 1 31 ? 21.781 -7.5 -9.609 1 96.12 31 SER B CA 1
ATOM 1620 C C . SER B 1 31 ? 22.297 -6.496 -8.586 1 96.12 31 SER B C 1
ATOM 1622 O O . SER B 1 31 ? 21.516 -5.832 -7.906 1 96.12 31 SER B O 1
ATOM 1624 N N . ILE B 1 32 ? 23.609 -6.406 -8.484 1 97 32 ILE B N 1
ATOM 1625 C CA . ILE B 1 32 ? 24.234 -5.508 -7.523 1 97 32 ILE B CA 1
ATOM 1626 C C . ILE B 1 32 ? 24.781 -4.277 -8.242 1 97 32 ILE B C 1
ATOM 1628 O O . ILE B 1 32 ? 25.391 -4.395 -9.312 1 97 32 ILE B O 1
ATOM 1632 N N . GLU B 1 33 ? 24.516 -3.137 -7.676 1 97.44 33 GLU B N 1
ATOM 1633 C CA . GLU B 1 33 ? 25.016 -1.883 -8.234 1 97.44 33 GLU B CA 1
ATOM 1634 C C . GLU B 1 33 ? 25.609 -0.998 -7.145 1 97.44 33 GLU B C 1
ATOM 1636 O O . GLU B 1 33 ? 25.156 -1.006 -6.004 1 97.44 33 GLU B O 1
ATOM 1641 N N . ASP B 1 34 ? 26.578 -0.255 -7.535 1 98.25 34 ASP B N 1
ATOM 1642 C CA . ASP B 1 34 ? 27.234 0.69 -6.633 1 98.25 34 ASP B CA 1
ATOM 1643 C C . ASP B 1 34 ? 27.031 2.129 -7.102 1 98.25 34 ASP B C 1
ATOM 1645 O O . ASP B 1 34 ? 27.062 2.408 -8.305 1 98.25 34 ASP B O 1
ATOM 1649 N N . TYR B 1 35 ? 26.812 2.938 -6.188 1 98.38 35 TYR B N 1
ATOM 1650 C CA . TYR B 1 35 ? 26.703 4.375 -6.418 1 98.38 35 TYR B CA 1
ATOM 1651 C C . TYR B 1 35 ? 27.688 5.141 -5.531 1 98.38 35 TYR B C 1
ATOM 1653 O O . TYR B 1 35 ? 27.859 4.801 -4.359 1 98.38 35 TYR B O 1
ATOM 1661 N N . SER B 1 36 ? 28.25 6.16 -6.051 1 98.56 36 SER B N 1
ATOM 1662 C CA . SER B 1 36 ? 29.125 7.027 -5.266 1 98.56 36 SER B CA 1
ATOM 1663 C C . SER B 1 36 ? 28.312 8.055 -4.477 1 98.56 36 SER B C 1
ATOM 1665 O O . SER B 1 36 ? 27.219 8.445 -4.895 1 98.56 36 SER B O 1
ATOM 1667 N N . ALA B 1 37 ? 28.922 8.469 -3.367 1 98.31 37 ALA B N 1
ATOM 1668 C CA . ALA B 1 37 ? 28.281 9.531 -2.6 1 98.31 37 ALA B CA 1
ATOM 1669 C C . ALA B 1 37 ? 27.938 10.719 -3.492 1 98.31 37 ALA B C 1
ATOM 1671 O O . ALA B 1 37 ? 28.766 11.172 -4.285 1 98.31 37 ALA B O 1
ATOM 1672 N N . GLY B 1 38 ? 26.672 11.094 -3.42 1 97.56 38 GLY B N 1
ATOM 1673 C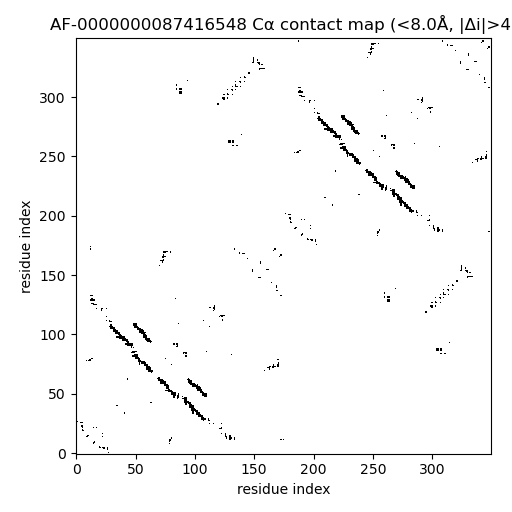 CA . GLY B 1 38 ? 26.219 12.242 -4.188 1 97.56 38 GLY B CA 1
ATOM 1674 C C . GLY B 1 38 ? 25.531 11.859 -5.488 1 97.56 38 GLY B C 1
ATOM 1675 O O . GLY B 1 38 ? 24.875 12.688 -6.117 1 97.56 38 GLY B O 1
ATOM 1676 N N . GLU B 1 39 ? 25.688 10.633 -5.898 1 98.12 39 GLU B N 1
ATOM 1677 C CA . GLU B 1 39 ? 25.094 10.18 -7.156 1 98.12 39 GLU B CA 1
ATOM 1678 C C . GLU B 1 39 ? 23.594 9.969 -7.02 1 98.12 39 GLU B C 1
ATOM 1680 O O . GLU B 1 39 ? 23.141 9.375 -6.035 1 98.12 39 GLU B O 1
ATOM 1685 N N . THR B 1 40 ? 22.875 10.445 -7.992 1 97.88 40 THR B N 1
ATOM 1686 C CA . THR B 1 40 ? 21.438 10.227 -8.023 1 97.88 40 THR B CA 1
ATOM 1687 C C . THR B 1 40 ? 21.094 8.844 -8.57 1 97.88 40 THR B C 1
ATOM 1689 O O . THR B 1 40 ? 21.562 8.469 -9.656 1 97.88 40 THR B O 1
ATOM 1692 N N . ILE B 1 41 ? 20.391 8.164 -7.793 1 97.62 41 ILE B N 1
ATOM 1693 C CA . ILE B 1 41 ? 19.953 6.836 -8.219 1 97.62 41 ILE B CA 1
ATOM 1694 C C . ILE B 1 41 ? 18.781 6.953 -9.18 1 97.62 41 ILE B C 1
ATOM 1696 O O . ILE B 1 41 ? 18.797 6.359 -10.266 1 97.62 41 ILE B O 1
ATOM 1700 N N . PHE B 1 42 ? 17.75 7.715 -8.742 1 95.94 42 PHE B N 1
ATOM 1701 C CA . PHE B 1 42 ? 16.703 8.133 -9.664 1 95.94 42 PHE B CA 1
ATOM 1702 C C . PHE B 1 42 ? 16.125 9.477 -9.242 1 95.94 42 PHE B C 1
ATOM 1704 O O . PHE B 1 42 ? 16.312 9.914 -8.102 1 95.94 42 PHE B O 1
ATOM 1711 N N . SER B 1 43 ? 15.461 10.094 -10.18 1 94.75 43 SER B N 1
ATOM 1712 C CA . SER B 1 43 ? 14.891 11.406 -9.922 1 94.75 43 SER B CA 1
ATOM 1713 C C . SER B 1 43 ? 13.367 11.352 -9.867 1 94.75 43 SER B C 1
ATOM 1715 O O . SER B 1 43 ? 12.75 10.508 -10.523 1 94.75 43 SER B O 1
ATOM 1717 N N . GLU B 1 44 ? 12.867 12.219 -9.047 1 89.25 44 GLU B N 1
ATOM 1718 C CA . GLU B 1 44 ? 11.422 12.414 -9.062 1 89.25 44 GLU B CA 1
ATOM 1719 C C . GLU B 1 44 ? 10.906 12.57 -10.492 1 89.25 44 GLU B C 1
ATOM 1721 O O . GLU B 1 44 ? 11.492 13.305 -11.297 1 89.25 44 GLU B O 1
ATOM 1726 N N . GLY B 1 45 ? 9.859 11.828 -10.805 1 89.25 45 GLY B N 1
ATOM 1727 C CA . GLY B 1 45 ? 9.281 11.922 -12.133 1 89.25 45 GLY B CA 1
ATOM 1728 C C . GLY B 1 45 ? 9.789 10.844 -13.078 1 89.25 45 GLY B C 1
ATOM 1729 O O . GLY B 1 45 ? 9.156 10.57 -14.102 1 89.25 45 GLY B O 1
ATOM 1730 N N . ASP B 1 46 ? 11.008 10.297 -12.797 1 89.88 46 ASP B N 1
ATOM 1731 C CA . ASP B 1 46 ? 11.469 9.148 -13.562 1 89.88 46 ASP B CA 1
ATOM 1732 C C . ASP B 1 46 ? 10.508 7.969 -13.422 1 89.88 46 ASP B C 1
ATOM 1734 O O . ASP B 1 46 ? 9.633 7.977 -12.555 1 89.88 46 ASP B O 1
ATOM 1738 N N . SER B 1 47 ? 10.648 7.09 -14.391 1 87.81 47 SER B N 1
ATOM 1739 C CA . SER B 1 47 ? 9.828 5.887 -14.352 1 87.81 47 SER B CA 1
ATOM 1740 C C . SER B 1 47 ? 10.664 4.629 -14.547 1 87.81 47 SER B C 1
ATOM 1742 O O . SER B 1 47 ? 11.039 4.297 -15.672 1 87.81 47 SER B O 1
ATOM 1744 N N . HIS B 1 48 ? 11.141 4.055 -13.453 1 88.75 48 HIS B N 1
ATOM 1745 C CA . HIS B 1 48 ? 11.859 2.785 -13.492 1 88.75 48 HIS B CA 1
ATOM 1746 C C . HIS B 1 48 ? 11.039 1.669 -12.859 1 88.75 48 HIS B C 1
ATOM 1748 O O . HIS B 1 48 ? 10.359 1.891 -11.852 1 88.75 48 HIS B O 1
ATOM 1754 N N . ALA B 1 49 ? 11.125 0.608 -13.516 1 89.69 49 ALA B N 1
ATOM 1755 C CA . ALA B 1 49 ? 10.445 -0.562 -12.961 1 89.69 49 ALA B CA 1
ATOM 1756 C C . ALA B 1 49 ? 11.414 -1.435 -12.164 1 89.69 49 ALA B C 1
ATOM 1758 O O . ALA B 1 49 ? 11.617 -2.607 -12.492 1 89.69 49 ALA B O 1
ATOM 1759 N N . VAL B 1 50 ? 11.953 -0.771 -11.094 1 93.69 50 VAL B N 1
ATOM 1760 C CA . VAL B 1 50 ? 12.992 -1.418 -10.297 1 93.69 50 VAL B CA 1
ATOM 1761 C C . VAL B 1 50 ? 12.703 -1.206 -8.812 1 93.69 50 VAL B C 1
ATOM 1763 O O . VAL B 1 50 ? 12.266 -0.13 -8.406 1 93.69 50 VAL B O 1
ATOM 1766 N N . ILE B 1 51 ? 12.938 -2.248 -8.047 1 93.31 51 ILE B N 1
ATOM 1767 C CA . ILE B 1 51 ? 13.047 -2.115 -6.602 1 93.31 51 ILE B CA 1
ATOM 1768 C C . ILE B 1 51 ? 14.516 -2.137 -6.191 1 93.31 51 ILE B C 1
ATOM 1770 O O . ILE B 1 51 ? 15.281 -2.988 -6.648 1 93.31 51 ILE B O 1
ATOM 1774 N N . TRP B 1 52 ? 14.906 -1.173 -5.395 1 96.31 52 TRP B N 1
ATOM 1775 C CA . TRP B 1 52 ? 16.25 -1.144 -4.824 1 96.31 52 TRP B CA 1
ATOM 1776 C C . TRP B 1 52 ? 16.234 -1.52 -3.348 1 96.31 52 TRP B C 1
ATOM 1778 O O . TRP B 1 52 ? 15.336 -1.094 -2.607 1 96.31 52 TRP B O 1
ATOM 1788 N N . ILE B 1 53 ? 17.156 -2.316 -2.955 1 96 53 ILE B N 1
ATOM 1789 C CA . ILE B 1 53 ? 17.391 -2.666 -1.557 1 96 53 ILE B CA 1
ATOM 1790 C C . ILE B 1 53 ? 18.797 -2.238 -1.138 1 96 53 ILE B C 1
ATOM 1792 O O . ILE B 1 53 ? 19.781 -2.664 -1.738 1 96 53 ILE B O 1
ATOM 1796 N N . ILE B 1 54 ? 18.875 -1.497 -0.115 1 96.69 54 ILE B N 1
ATOM 1797 C CA . ILE B 1 54 ? 20.172 -1.015 0.326 1 96.69 54 ILE B CA 1
ATOM 1798 C C . ILE B 1 54 ? 20.906 -2.127 1.069 1 96.69 54 ILE B C 1
ATOM 1800 O O . ILE B 1 54 ? 20.438 -2.627 2.088 1 96.69 54 ILE B O 1
ATOM 1804 N N . ILE B 1 55 ? 22.016 -2.52 0.563 1 96.69 55 ILE B N 1
ATOM 1805 C CA . ILE B 1 55 ? 22.859 -3.508 1.226 1 96.69 55 ILE B CA 1
ATOM 1806 C C . ILE B 1 55 ? 23.812 -2.807 2.182 1 96.69 55 ILE B C 1
ATOM 1808 O O . ILE B 1 55 ? 24.047 -3.273 3.301 1 96.69 55 ILE B O 1
ATOM 1812 N N . ASP B 1 56 ? 24.312 -1.751 1.698 1 96.88 56 ASP B N 1
ATOM 1813 C CA . ASP B 1 56 ? 25.266 -0.959 2.471 1 96.88 56 ASP B CA 1
ATOM 1814 C C . ASP B 1 56 ? 25.188 0.516 2.082 1 96.88 56 ASP B C 1
ATOM 1816 O O . ASP B 1 56 ? 25.016 0.847 0.907 1 96.88 56 ASP B O 1
ATOM 1820 N N . GLY B 1 57 ? 25.391 1.411 3.156 1 97.25 57 GLY B N 1
ATOM 1821 C CA . GLY B 1 57 ? 25.359 2.848 2.932 1 97.25 57 GLY B CA 1
ATOM 1822 C C . GLY B 1 57 ? 24.031 3.48 3.295 1 97.25 57 GLY B C 1
ATOM 1823 O O . GLY B 1 57 ? 23.219 2.877 4.004 1 97.25 57 GLY B O 1
ATOM 1824 N N . ARG B 1 58 ? 23.922 4.766 2.85 1 96.81 58 ARG B N 1
ATOM 1825 C CA . ARG B 1 58 ? 22.719 5.539 3.146 1 96.81 58 ARG B CA 1
ATOM 1826 C C . ARG B 1 58 ? 22.25 6.324 1.924 1 96.81 58 ARG B C 1
ATOM 1828 O O . ARG B 1 58 ? 23.078 6.824 1.153 1 96.81 58 ARG B O 1
ATOM 1835 N N . CYS B 1 59 ? 20.984 6.414 1.768 1 95.38 59 CYS B N 1
ATOM 1836 C CA . CYS B 1 59 ? 20.375 7.195 0.698 1 95.38 59 CYS B CA 1
ATOM 1837 C C . CYS B 1 59 ? 19.5 8.305 1.264 1 95.38 59 CYS B C 1
ATOM 1839 O O . CYS B 1 59 ? 18.844 8.117 2.287 1 95.38 59 CYS B O 1
ATOM 1841 N N . LYS B 1 60 ? 19.547 9.352 0.57 1 92.88 60 LYS B N 1
ATOM 1842 C CA . LYS B 1 60 ? 18.656 10.461 0.911 1 92.88 60 LYS B CA 1
ATOM 1843 C C . LYS B 1 60 ? 17.484 10.547 -0.052 1 92.88 60 LYS B C 1
ATOM 1845 O O . LYS B 1 60 ? 17.641 10.383 -1.263 1 92.88 60 LYS B O 1
ATOM 1850 N N . VAL B 1 61 ? 16.297 10.688 0.498 1 89.06 61 VAL B N 1
ATOM 1851 C CA . VAL B 1 61 ? 15.07 10.875 -0.285 1 89.06 61 VAL B CA 1
ATOM 1852 C C . VAL B 1 61 ? 14.641 12.344 -0.229 1 89.06 61 VAL B C 1
ATOM 1854 O O . VAL B 1 61 ? 14.461 12.898 0.854 1 89.06 61 VAL B O 1
ATOM 1857 N N . THR B 1 62 ? 14.508 12.922 -1.39 1 86.25 62 THR B N 1
ATOM 1858 C CA . THR B 1 62 ? 14.148 14.336 -1.438 1 86.25 62 THR B CA 1
ATOM 1859 C C . THR B 1 62 ? 13.016 14.578 -2.428 1 86.25 62 THR B C 1
ATOM 1861 O O . THR B 1 62 ? 12.773 13.75 -3.312 1 86.25 62 THR B O 1
ATOM 1864 N N . LYS B 1 63 ? 12.352 15.609 -2.24 1 82.69 63 LYS B N 1
ATOM 1865 C CA . LYS B 1 63 ? 11.273 16.016 -3.133 1 82.69 63 LYS B CA 1
ATOM 1866 C C . LYS B 1 63 ? 11.414 17.484 -3.527 1 82.69 63 LYS B C 1
ATOM 1868 O O . LYS B 1 63 ? 11.766 18.328 -2.697 1 82.69 63 LYS B O 1
ATOM 1873 N N . LYS B 1 64 ? 11.062 17.75 -4.754 1 82.56 64 LYS B N 1
ATOM 1874 C CA . LYS B 1 64 ? 11.086 19.141 -5.219 1 82.56 64 LYS B CA 1
ATOM 1875 C C . LYS B 1 64 ? 9.922 19.938 -4.629 1 82.56 64 LYS B C 1
ATOM 1877 O O . LYS B 1 64 ? 8.805 19.422 -4.531 1 82.56 64 LYS B O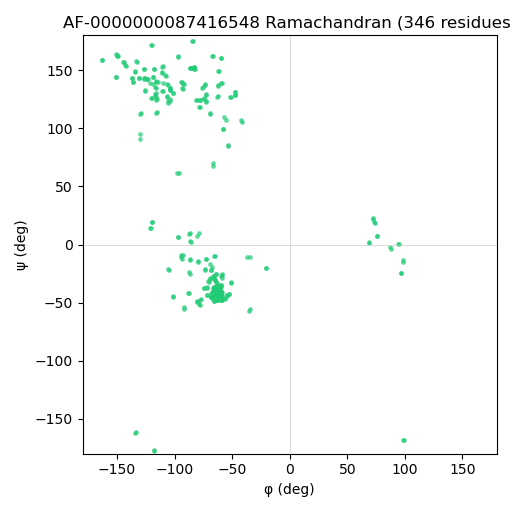 1
ATOM 1882 N N . THR B 1 65 ? 10.188 21.141 -4.211 1 73.06 65 THR B N 1
ATOM 1883 C CA . THR B 1 65 ? 9.141 22.031 -3.725 1 73.06 65 THR B CA 1
ATOM 1884 C C . THR B 1 65 ? 8.688 22.984 -4.824 1 73.06 65 THR B C 1
ATOM 1886 O O . THR B 1 65 ? 9.359 23.109 -5.855 1 73.06 65 THR B O 1
ATOM 1889 N N . ARG B 1 66 ? 7.496 23.594 -4.645 1 70.19 66 ARG B N 1
ATOM 1890 C CA . ARG B 1 66 ? 6.93 24.5 -5.637 1 70.19 66 ARG B CA 1
ATOM 1891 C C . ARG B 1 66 ? 7.863 25.688 -5.891 1 70.19 66 ARG B C 1
ATOM 1893 O O . ARG B 1 66 ? 7.902 26.219 -7 1 70.19 66 ARG B O 1
ATOM 1900 N N . ASP B 1 67 ? 8.57 25.969 -4.941 1 70 67 ASP B N 1
ATOM 1901 C CA . ASP B 1 67 ? 9.438 27.125 -5.07 1 70 67 ASP B CA 1
ATOM 1902 C C . ASP B 1 67 ? 10.781 26.75 -5.699 1 70 67 ASP B C 1
ATOM 1904 O O . ASP B 1 67 ? 11.695 27.578 -5.77 1 70 67 ASP B O 1
ATOM 1908 N N . GLY B 1 68 ? 10.859 25.5 -6.195 1 72.94 68 GLY B N 1
ATOM 1909 C CA . GLY B 1 68 ? 12.062 25.062 -6.871 1 72.94 68 GLY B CA 1
ATOM 1910 C C . GLY B 1 68 ? 13.094 24.484 -5.922 1 72.94 68 GLY B C 1
ATOM 1911 O O . GLY B 1 68 ? 14.188 24.094 -6.348 1 72.94 68 GLY B O 1
ATOM 1912 N N . GLY B 1 69 ? 12.82 24.516 -4.699 1 79 69 GLY B N 1
ATOM 1913 C CA . GLY B 1 69 ? 13.727 23.938 -3.723 1 79 69 GLY B CA 1
ATOM 1914 C C . GLY B 1 69 ? 13.539 22.453 -3.543 1 79 69 GLY B C 1
ATOM 1915 O O . GLY B 1 69 ? 12.953 21.781 -4.398 1 79 69 GLY B O 1
ATOM 1916 N N . GLN B 1 70 ? 14.477 21.906 -2.701 1 77.31 70 GLN B N 1
ATOM 1917 C CA . GLN B 1 70 ? 14.367 20.5 -2.348 1 77.31 70 GLN B CA 1
ATOM 1918 C C . GLN B 1 70 ? 14.133 20.328 -0.851 1 77.31 70 GLN B C 1
ATOM 1920 O O . GLN B 1 70 ? 14.703 21.047 -0.036 1 77.31 70 GLN B O 1
ATOM 1925 N N . ARG B 1 71 ? 13.211 19.453 -0.617 1 75.31 71 ARG B N 1
ATOM 1926 C CA . ARG B 1 71 ? 12.938 19.109 0.774 1 75.31 71 ARG B CA 1
ATOM 1927 C C . ARG B 1 71 ? 13.383 17.688 1.084 1 75.31 71 ARG B C 1
ATOM 1929 O O . ARG B 1 71 ? 13.109 16.766 0.317 1 75.31 71 ARG B O 1
ATOM 1936 N N . ASP B 1 72 ? 14.125 17.547 2.213 1 78.81 72 ASP B N 1
ATOM 1937 C CA . ASP B 1 72 ? 14.539 16.219 2.672 1 78.81 72 ASP B CA 1
ATOM 1938 C C . ASP B 1 72 ? 13.359 15.461 3.297 1 78.81 72 ASP B C 1
ATOM 1940 O O . ASP B 1 72 ? 12.711 15.969 4.215 1 78.81 72 ASP B O 1
ATOM 1944 N N . LEU B 1 73 ? 13.172 14.289 2.742 1 73.81 73 LEU B N 1
ATOM 1945 C CA . LEU B 1 73 ? 12.047 13.508 3.232 1 73.81 73 LEU B CA 1
ATOM 1946 C C . LEU B 1 73 ? 12.508 12.422 4.199 1 73.81 73 LEU B C 1
ATOM 1948 O O . LEU B 1 73 ? 11.883 12.195 5.234 1 73.81 73 LEU B O 1
ATOM 1952 N N . ALA B 1 74 ? 13.555 11.727 3.883 1 78.94 74 ALA B N 1
ATOM 1953 C CA . ALA B 1 74 ? 13.992 10.578 4.68 1 78.94 74 ALA B CA 1
ATOM 1954 C C . ALA B 1 74 ? 15.438 10.203 4.344 1 78.94 74 ALA B C 1
ATOM 1956 O O . ALA B 1 74 ? 15.969 10.625 3.318 1 78.94 74 ALA B O 1
ATOM 1957 N N . VAL B 1 75 ? 15.977 9.523 5.293 1 86.31 75 VAL B N 1
ATOM 1958 C CA . VAL B 1 75 ? 17.234 8.828 5.051 1 86.31 75 VAL B CA 1
ATOM 1959 C C . VAL B 1 75 ? 17.031 7.324 5.199 1 86.31 75 VAL B C 1
ATOM 1961 O O . VAL B 1 75 ? 16.469 6.863 6.188 1 86.31 75 VAL B O 1
ATOM 1964 N N . LEU B 1 76 ? 17.422 6.637 4.238 1 89.56 76 LEU B N 1
ATOM 1965 C CA . LEU B 1 76 ? 17.281 5.188 4.219 1 89.56 76 LEU B CA 1
ATOM 1966 C C . LEU B 1 76 ? 18.641 4.504 4.395 1 89.56 76 LEU B C 1
ATOM 1968 O O . LEU B 1 76 ? 19.656 4.996 3.904 1 89.56 76 LEU B O 1
ATOM 1972 N N . ALA B 1 77 ? 18.562 3.395 5.066 1 93.44 77 ALA B N 1
ATOM 1973 C CA . ALA B 1 77 ? 19.797 2.66 5.328 1 93.44 77 ALA B CA 1
ATOM 1974 C C . ALA B 1 77 ? 19.609 1.172 5.035 1 93.44 77 ALA B C 1
ATOM 1976 O O . ALA B 1 77 ? 18.703 0.78 4.301 1 93.44 77 ALA B O 1
ATOM 1977 N N . ARG B 1 78 ? 20.5 0.419 5.566 1 93.62 78 ARG B N 1
ATOM 1978 C CA . ARG B 1 78 ? 20.609 -1.004 5.262 1 93.62 78 ARG B CA 1
ATOM 1979 C C . ARG B 1 78 ? 19.25 -1.686 5.328 1 93.62 78 ARG B C 1
ATOM 1981 O O . ARG B 1 78 ? 18.5 -1.487 6.285 1 93.62 78 ARG B O 1
ATOM 1988 N N . MET B 1 79 ? 18.891 -2.426 4.254 1 93.44 79 MET B N 1
ATOM 1989 C CA . MET B 1 79 ? 17.766 -3.338 4.113 1 93.44 79 MET B CA 1
ATOM 1990 C C . MET B 1 79 ? 16.469 -2.566 3.928 1 93.44 79 MET B C 1
ATOM 1992 O O . MET B 1 79 ? 15.383 -3.162 3.857 1 93.44 79 MET B O 1
ATOM 1996 N N . ARG B 1 80 ? 16.625 -1.265 3.773 1 90.38 80 ARG B N 1
ATOM 1997 C CA . ARG B 1 80 ? 15.469 -0.486 3.334 1 90.38 80 ARG B CA 1
ATOM 1998 C C . ARG B 1 80 ? 15.336 -0.51 1.815 1 90.38 80 ARG B C 1
ATOM 2000 O O . ARG B 1 80 ? 16.328 -0.686 1.104 1 90.38 80 ARG B O 1
ATOM 2007 N N . THR B 1 81 ? 14.078 -0.364 1.449 1 92.12 81 THR B N 1
ATOM 2008 C CA . THR B 1 81 ? 13.773 -0.464 0.026 1 92.12 81 THR B CA 1
ATOM 2009 C C . THR B 1 81 ? 13.188 0.846 -0.496 1 92.12 81 THR B C 1
ATOM 2011 O O . THR B 1 81 ? 12.633 1.633 0.271 1 92.12 81 THR B O 1
ATOM 2014 N N . PHE B 1 82 ? 13.43 1.081 -1.738 1 90.06 82 PHE B N 1
ATOM 2015 C CA . PHE B 1 82 ? 12.766 2.184 -2.428 1 90.06 82 PHE B CA 1
ATOM 2016 C C . PHE B 1 82 ? 12.461 1.811 -3.875 1 90.06 82 PHE B C 1
ATOM 2018 O O . PHE B 1 82 ? 13.039 0.863 -4.41 1 90.06 82 PHE B O 1
ATOM 2025 N N . GLY B 1 83 ? 11.445 2.527 -4.453 1 88.56 83 GLY B N 1
ATOM 2026 C CA . GLY B 1 83 ? 11.008 2.258 -5.812 1 88.56 83 GLY B CA 1
ATOM 2027 C C . GLY B 1 83 ? 9.828 1.305 -5.875 1 88.56 83 GLY B C 1
ATOM 2028 O O . GLY B 1 83 ? 9.328 0.996 -6.961 1 88.56 83 GLY B O 1
ATOM 2029 N N . GLU B 1 84 ? 9.359 0.861 -4.723 1 84.69 84 GLU B N 1
ATOM 2030 C CA . GLU B 1 84 ? 8.328 -0.169 -4.668 1 84.69 84 GLU B CA 1
ATOM 2031 C C . GLU B 1 84 ? 6.977 0.375 -5.129 1 84.69 84 GLU B C 1
ATOM 2033 O O . GLU B 1 84 ? 6.176 -0.354 -5.719 1 84.69 84 GLU B O 1
ATOM 2038 N N . MET B 1 85 ? 6.766 1.631 -4.875 1 78.56 85 MET B N 1
ATOM 2039 C CA . MET B 1 85 ? 5.469 2.213 -5.219 1 78.56 85 MET B CA 1
ATOM 2040 C C . MET B 1 85 ? 5.305 2.314 -6.73 1 78.56 85 MET B C 1
ATOM 2042 O O . MET B 1 85 ? 4.184 2.242 -7.242 1 78.56 85 MET B O 1
ATOM 2046 N N . SER B 1 86 ? 6.391 2.459 -7.496 1 80.5 86 SER B N 1
ATOM 2047 C CA . SER B 1 86 ? 6.352 2.557 -8.953 1 80.5 86 SER B CA 1
ATOM 2048 C C . SER B 1 86 ? 6.559 1.193 -9.602 1 80.5 86 SER B C 1
ATOM 2050 O O . SER B 1 86 ? 6.406 1.049 -10.812 1 80.5 86 SER B O 1
ATOM 2052 N N . PHE B 1 87 ? 6.902 0.248 -8.805 1 86.38 87 PHE B N 1
ATOM 2053 C CA . PHE B 1 87 ? 7.238 -1.08 -9.305 1 86.38 87 PHE B CA 1
ATOM 2054 C C . PHE B 1 87 ? 5.977 -1.859 -9.656 1 86.38 87 PHE B C 1
ATOM 2056 O O . PHE B 1 87 ? 5.891 -2.461 -10.727 1 86.38 87 PHE B O 1
ATOM 2063 N N . PHE B 1 88 ? 5.027 -1.856 -8.781 1 79.5 88 PHE B N 1
ATOM 2064 C CA . PHE B 1 88 ? 3.82 -2.66 -8.93 1 79.5 88 PHE B CA 1
ATOM 2065 C C . PHE B 1 88 ? 2.771 -1.916 -9.75 1 79.5 88 PHE B C 1
ATOM 2067 O O . PHE B 1 88 ? 1.877 -2.533 -10.328 1 79.5 88 PHE B O 1
ATOM 2074 N N . HIS B 1 89 ? 2.834 -0.589 -9.758 1 72.31 89 HIS B N 1
ATOM 2075 C CA . HIS B 1 89 ? 1.979 0.271 -10.57 1 72.31 89 HIS B CA 1
ATOM 2076 C C . HIS B 1 89 ? 2.803 1.281 -11.359 1 72.31 89 HIS B C 1
ATOM 2078 O O . HIS B 1 89 ? 3.439 2.162 -10.773 1 72.31 89 HIS B O 1
ATOM 2084 N N . PRO B 1 90 ? 2.74 1.078 -12.578 1 74.25 90 PRO B N 1
ATOM 2085 C CA . PRO B 1 90 ? 3.562 2 -13.367 1 74.25 90 PRO B CA 1
ATOM 2086 C C . PRO B 1 90 ? 3.191 3.465 -13.133 1 74.25 90 PRO B C 1
ATOM 2088 O O . PRO B 1 90 ? 2.107 3.9 -13.531 1 74.25 90 PRO B O 1
ATOM 2091 N N . ALA B 1 91 ? 3.9 4.152 -12.328 1 75.94 91 ALA B N 1
ATOM 2092 C CA . ALA B 1 91 ? 3.791 5.582 -12.055 1 75.94 91 ALA B CA 1
ATOM 2093 C C . ALA B 1 91 ? 5.168 6.207 -11.852 1 75.94 91 ALA B C 1
ATOM 2095 O O . ALA B 1 91 ? 6.125 5.516 -11.5 1 75.94 91 ALA B O 1
ATOM 2096 N N . PRO B 1 92 ? 5.191 7.469 -12.141 1 86.06 92 PRO B N 1
ATOM 2097 C CA . PRO B 1 92 ? 6.473 8.133 -11.906 1 86.06 92 PRO B CA 1
ATOM 2098 C C . PRO B 1 92 ? 6.895 8.094 -10.438 1 86.06 92 PRO B C 1
ATOM 2100 O O . PRO B 1 92 ? 6.043 8.047 -9.547 1 86.06 92 PRO B O 1
ATOM 2103 N N . HIS B 1 93 ? 8.242 8.07 -10.273 1 87 93 HIS B N 1
ATOM 2104 C CA . HIS B 1 93 ? 8.742 8.141 -8.906 1 87 93 HIS B CA 1
ATOM 2105 C C . HIS B 1 93 ? 8.281 9.43 -8.227 1 87 93 HIS B C 1
ATOM 2107 O O . HIS B 1 93 ? 8.273 10.492 -8.844 1 87 93 HIS B O 1
ATOM 2113 N N . SER B 1 94 ? 7.91 9.297 -6.973 1 77.81 94 SER B N 1
ATOM 2114 C CA . SER B 1 94 ? 7.332 10.43 -6.25 1 77.81 94 SER B CA 1
ATOM 2115 C C . SER B 1 94 ? 8.422 11.297 -5.621 1 77.81 94 SER B C 1
ATOM 2117 O O . SER B 1 94 ? 8.141 12.398 -5.145 1 77.81 94 SER B O 1
ATOM 2119 N N . ALA B 1 95 ? 9.641 10.781 -5.59 1 84.31 95 ALA B N 1
ATOM 2120 C CA . ALA B 1 95 ? 10.742 11.477 -4.938 1 84.31 95 ALA B CA 1
ATOM 2121 C C . ALA B 1 95 ? 12.078 11.133 -5.598 1 84.31 95 ALA B C 1
ATOM 2123 O O . ALA B 1 95 ? 12.141 10.234 -6.438 1 84.31 95 ALA B O 1
ATOM 2124 N N . THR B 1 96 ? 13.078 11.961 -5.293 1 92.38 96 THR B N 1
ATOM 2125 C CA . THR B 1 96 ? 14.438 11.703 -5.746 1 92.38 96 THR B CA 1
ATOM 2126 C C . THR B 1 96 ? 15.227 10.945 -4.684 1 92.38 96 THR B C 1
ATOM 2128 O O . THR B 1 96 ? 15.133 11.25 -3.494 1 92.38 96 THR B O 1
ATOM 2131 N N . VAL B 1 97 ? 15.922 9.961 -5.102 1 94.75 97 VAL B N 1
ATOM 2132 C CA . VAL B 1 97 ? 16.781 9.227 -4.188 1 94.75 97 VAL B CA 1
ATOM 2133 C C . VAL B 1 97 ? 18.25 9.398 -4.609 1 94.75 97 VAL B C 1
ATOM 2135 O O . VAL B 1 97 ? 18.594 9.141 -5.762 1 94.75 97 VAL B O 1
ATOM 2138 N N . THR B 1 98 ? 19.031 9.867 -3.686 1 97.5 98 THR B N 1
ATOM 2139 C CA . THR B 1 98 ? 20.453 10.125 -3.904 1 97.5 98 THR B CA 1
ATOM 2140 C C . THR B 1 98 ? 21.297 9.359 -2.895 1 97.5 98 THR B C 1
ATOM 2142 O O . THR B 1 98 ? 20.938 9.25 -1.722 1 97.5 98 THR B O 1
ATOM 2145 N N . ALA B 1 99 ? 22.469 8.852 -3.389 1 98.25 99 ALA B N 1
ATOM 2146 C CA . ALA B 1 99 ? 23.422 8.234 -2.463 1 98.25 99 ALA B CA 1
ATOM 2147 C C . ALA B 1 99 ? 24.047 9.281 -1.547 1 98.25 99 ALA B C 1
ATOM 2149 O O . ALA B 1 99 ? 24.75 10.18 -2.01 1 98.25 99 ALA B O 1
ATOM 2150 N N . GLU B 1 100 ? 23.719 9.18 -0.308 1 96.94 100 GLU B N 1
ATOM 2151 C CA . GLU B 1 100 ? 24.328 10.086 0.659 1 96.94 100 GLU B CA 1
ATOM 2152 C C . GLU B 1 100 ? 25.781 9.688 0.938 1 96.94 100 GLU B C 1
ATOM 2154 O O . GLU B 1 100 ? 26.625 10.547 1.195 1 96.94 100 GLU B O 1
ATOM 2159 N N . THR B 1 101 ? 26.031 8.453 0.985 1 98.25 101 THR B N 1
ATOM 2160 C CA . THR B 1 101 ? 27.359 7.832 1.064 1 98.25 101 THR B CA 1
ATOM 2161 C C . THR B 1 101 ? 27.609 6.961 -0.161 1 98.25 101 THR B C 1
ATOM 2163 O O . THR B 1 101 ? 26.828 6.965 -1.112 1 98.25 101 THR B O 1
ATOM 2166 N N . ASP B 1 102 ? 28.781 6.328 -0.105 1 98.44 102 ASP B N 1
ATOM 2167 C CA . ASP B 1 102 ? 28.891 5.207 -1.034 1 98.44 102 ASP B CA 1
ATOM 2168 C C . ASP B 1 102 ? 27.859 4.125 -0.7 1 98.44 102 ASP B C 1
ATOM 2170 O O . ASP B 1 102 ? 27.734 3.711 0.455 1 98.44 102 ASP B O 1
ATOM 2174 N N . VAL B 1 103 ? 27.125 3.787 -1.707 1 98.19 103 VAL B N 1
ATOM 2175 C CA . VAL B 1 103 ? 25.984 2.9 -1.454 1 98.19 103 VAL B CA 1
ATOM 2176 C C . VAL B 1 103 ? 26.078 1.677 -2.361 1 98.19 103 VAL B C 1
ATOM 2178 O O . VAL B 1 103 ? 26.391 1.797 -3.549 1 98.19 103 VAL B O 1
ATOM 2181 N N . THR B 1 104 ? 25.906 0.54 -1.784 1 98.12 104 THR B N 1
ATOM 2182 C CA . THR B 1 104 ? 25.672 -0.695 -2.525 1 98.12 104 THR B CA 1
ATOM 2183 C C . THR B 1 104 ? 24.219 -1.131 -2.412 1 98.12 104 THR B C 1
ATOM 2185 O O . THR B 1 104 ? 23.672 -1.215 -1.31 1 98.12 104 THR B O 1
ATOM 2188 N N . VAL B 1 105 ? 23.609 -1.366 -3.6 1 97.75 105 VAL B N 1
ATOM 2189 C CA . VAL B 1 105 ? 22.203 -1.774 -3.584 1 97.75 105 VAL B CA 1
ATOM 2190 C C . VAL B 1 105 ? 22.031 -3.068 -4.379 1 97.75 105 VAL B C 1
ATOM 2192 O O . VAL B 1 105 ? 22.828 -3.369 -5.266 1 97.75 105 VAL B O 1
ATOM 2195 N N . ALA B 1 106 ? 21.062 -3.816 -3.986 1 97.38 106 ALA B N 1
ATOM 2196 C CA . ALA B 1 106 ? 20.516 -4.863 -4.844 1 97.38 106 ALA B CA 1
ATOM 2197 C C . ALA B 1 106 ? 19.328 -4.34 -5.656 1 97.38 106 ALA B C 1
ATOM 2199 O O . ALA B 1 106 ? 18.5 -3.59 -5.145 1 97.38 106 ALA B O 1
ATOM 2200 N N . ARG B 1 107 ? 19.281 -4.699 -6.871 1 96.62 107 ARG B N 1
ATOM 2201 C CA . ARG B 1 107 ? 18.234 -4.258 -7.785 1 96.62 107 ARG B CA 1
ATOM 2202 C C . ARG B 1 107 ? 17.406 -5.438 -8.266 1 96.62 107 ARG B C 1
ATOM 2204 O O . ARG B 1 107 ? 17.953 -6.465 -8.68 1 96.62 107 ARG B O 1
ATOM 2211 N N . LEU B 1 108 ? 16.141 -5.309 -8.172 1 94.5 108 LEU B N 1
ATOM 2212 C CA . LEU B 1 108 ? 15.195 -6.273 -8.742 1 94.5 108 LEU B CA 1
ATOM 2213 C C . LEU B 1 108 ? 14.352 -5.629 -9.836 1 94.5 108 LEU B C 1
ATOM 2215 O O . LEU B 1 108 ? 13.523 -4.766 -9.555 1 94.5 108 LEU B O 1
ATOM 2219 N N . ASP B 1 109 ? 14.562 -6.086 -11.047 1 94 109 ASP B N 1
ATOM 2220 C CA . ASP B 1 109 ? 13.805 -5.574 -12.18 1 94 109 ASP B CA 1
ATOM 2221 C C . ASP B 1 109 ? 12.445 -6.27 -12.289 1 94 109 ASP B C 1
ATOM 2223 O O . ASP B 1 109 ? 12.328 -7.457 -11.977 1 94 109 ASP B O 1
ATOM 2227 N N . ARG B 1 110 ? 11.531 -5.523 -12.82 1 89.12 110 ARG B N 1
ATOM 2228 C CA . ARG B 1 110 ? 10.172 -6.051 -12.938 1 89.12 110 ARG B CA 1
ATOM 2229 C C . ARG B 1 110 ? 10.141 -7.289 -13.82 1 89.12 110 ARG B C 1
ATOM 2231 O O . ARG B 1 110 ? 9.398 -8.234 -13.555 1 89.12 110 ARG B O 1
ATOM 2238 N N . ALA B 1 111 ? 10.906 -7.309 -14.922 1 87.62 111 ALA B N 1
ATOM 2239 C CA . ALA B 1 111 ? 10.945 -8.461 -15.82 1 87.62 111 ALA B CA 1
ATOM 2240 C C . ALA B 1 111 ? 11.414 -9.711 -15.086 1 87.62 111 ALA B C 1
ATOM 2242 O O . ALA B 1 111 ? 10.852 -10.797 -15.281 1 87.62 111 ALA B O 1
ATOM 2243 N N . ARG B 1 112 ? 12.391 -9.523 -14.25 1 89.25 112 ARG B N 1
ATOM 2244 C CA . ARG B 1 112 ? 12.906 -10.648 -13.484 1 89.25 112 ARG B CA 1
ATOM 2245 C C . ARG B 1 112 ? 11.914 -11.078 -12.406 1 89.25 112 ARG B C 1
ATOM 2247 O O . ARG B 1 112 ? 11.734 -12.273 -12.164 1 89.25 112 ARG B O 1
ATOM 2254 N N . PHE B 1 113 ? 11.258 -10.141 -11.82 1 88.31 113 PHE B N 1
ATOM 2255 C CA . PHE B 1 113 ? 10.211 -10.43 -10.844 1 88.31 113 PHE B CA 1
ATOM 2256 C C . PHE B 1 113 ? 9.094 -11.25 -11.477 1 88.31 113 PHE B C 1
ATOM 2258 O O . PHE B 1 113 ? 8.609 -12.211 -10.867 1 88.31 113 PHE B O 1
ATOM 2265 N N . HIS B 1 114 ? 8.742 -10.914 -12.664 1 83 114 HIS B N 1
ATOM 2266 C CA . HIS B 1 114 ? 7.66 -11.617 -13.336 1 83 114 HIS B CA 1
ATOM 2267 C C . HIS B 1 114 ? 8.047 -13.062 -13.633 1 83 114 HIS B C 1
ATOM 2269 O O . HIS B 1 114 ? 7.195 -13.953 -13.625 1 83 114 HIS B O 1
ATOM 2275 N N . SER B 1 115 ? 9.32 -13.234 -13.797 1 84 115 SER B N 1
ATOM 2276 C CA . SER B 1 115 ? 9.766 -14.609 -14.016 1 84 115 SER B CA 1
ATOM 2277 C C . SER B 1 115 ? 9.508 -15.477 -12.789 1 84 115 SER B C 1
ATOM 2279 O O . SER B 1 115 ? 9.25 -16.672 -12.922 1 84 115 SER B O 1
ATOM 2281 N N . LEU B 1 116 ? 9.555 -14.859 -11.609 1 80.88 116 LEU B N 1
ATOM 2282 C CA . LEU B 1 116 ? 9.219 -15.562 -10.375 1 80.88 116 LEU B CA 1
ATOM 2283 C C . LEU B 1 116 ? 7.754 -15.977 -10.359 1 80.88 116 LEU B C 1
ATOM 2285 O O . LEU B 1 116 ? 7.418 -17.078 -9.898 1 80.88 116 LEU B O 1
ATOM 2289 N N . VAL B 1 117 ? 6.945 -15.125 -10.867 1 74.88 117 VAL B N 1
ATOM 2290 C CA . VAL B 1 117 ? 5.504 -15.359 -10.922 1 74.88 117 VAL B CA 1
ATOM 2291 C C . VAL B 1 117 ? 5.207 -16.531 -11.867 1 74.88 117 VAL B C 1
ATOM 2293 O O . VAL B 1 117 ? 4.426 -17.422 -11.531 1 74.88 117 VAL B O 1
ATOM 2296 N N . ASP B 1 118 ? 5.895 -16.484 -12.922 1 74.25 118 ASP B N 1
ATOM 2297 C CA . ASP B 1 118 ? 5.676 -17.484 -13.961 1 74.25 118 ASP B CA 1
ATOM 2298 C C . ASP B 1 118 ? 6.082 -18.875 -13.477 1 74.25 118 ASP B C 1
ATOM 2300 O O . ASP B 1 118 ? 5.508 -19.875 -13.906 1 74.25 118 ASP B O 1
ATOM 2304 N N . LEU B 1 119 ? 6.98 -18.797 -12.594 1 70.38 119 LEU B N 1
ATOM 2305 C CA . LEU B 1 119 ? 7.48 -20.062 -12.094 1 70.38 119 LEU B CA 1
ATOM 2306 C C . LEU B 1 119 ? 6.602 -20.578 -10.961 1 70.38 119 LEU B C 1
ATOM 2308 O O . LEU B 1 119 ? 6.84 -21.672 -10.438 1 70.38 119 LEU B O 1
ATOM 2312 N N . GLY B 1 120 ? 5.539 -19.781 -10.711 1 64.62 120 GLY B N 1
ATOM 2313 C CA . GLY B 1 120 ? 4.598 -20.203 -9.688 1 64.62 120 GLY B CA 1
ATOM 2314 C C . GLY B 1 120 ? 5.137 -20.031 -8.273 1 64.62 120 GLY B C 1
ATOM 2315 O O . GLY B 1 120 ? 4.711 -20.734 -7.355 1 64.62 120 GLY B O 1
ATOM 2316 N N . SER B 1 121 ? 6.039 -19.297 -8.203 1 69.81 121 SER B N 1
ATOM 2317 C CA . SER B 1 121 ? 6.66 -19.125 -6.895 1 69.81 121 SER B CA 1
ATOM 2318 C C . SER B 1 121 ? 5.773 -18.312 -5.961 1 69.81 121 SER B C 1
ATOM 2320 O O . SER B 1 121 ? 5.211 -17.297 -6.363 1 69.81 121 SER B O 1
ATOM 2322 N N . GLN B 1 122 ? 5.57 -18.859 -4.832 1 80.06 122 GLN B N 1
ATOM 2323 C CA . GLN B 1 122 ? 4.867 -18.141 -3.768 1 80.06 122 GLN B CA 1
ATOM 2324 C C . GLN B 1 122 ? 5.66 -16.922 -3.301 1 80.06 122 GLN B C 1
ATOM 2326 O O . GLN B 1 122 ? 5.113 -16.031 -2.645 1 80.06 122 GLN B O 1
ATOM 2331 N N . ALA B 1 123 ? 6.871 -16.906 -3.807 1 84.25 123 ALA B N 1
ATOM 2332 C CA . ALA B 1 123 ? 7.75 -15.82 -3.391 1 84.25 123 ALA B CA 1
ATOM 2333 C C . ALA B 1 123 ? 7.238 -14.469 -3.896 1 84.25 123 ALA B C 1
ATOM 2335 O O . ALA B 1 123 ? 7.262 -13.477 -3.164 1 84.25 123 ALA B O 1
ATOM 2336 N N . ALA B 1 124 ? 6.742 -14.492 -5.098 1 85.75 124 ALA B N 1
ATOM 2337 C CA . ALA B 1 124 ? 6.242 -13.25 -5.68 1 85.75 124 ALA B CA 1
ATOM 2338 C C . ALA B 1 124 ? 5.039 -12.727 -4.902 1 85.75 124 ALA B C 1
ATOM 2340 O O . ALA B 1 124 ? 4.934 -11.523 -4.637 1 85.75 124 ALA B O 1
ATOM 2341 N N . LEU B 1 125 ? 4.246 -13.602 -4.523 1 85.25 125 LEU B N 1
ATOM 2342 C CA . LEU B 1 125 ? 3.062 -13.227 -3.762 1 85.25 125 LEU B CA 1
ATOM 2343 C C . LEU B 1 125 ? 3.445 -12.711 -2.379 1 85.25 125 LEU B C 1
ATOM 2345 O O . LEU B 1 125 ? 2.889 -11.719 -1.902 1 85.25 125 LEU B O 1
ATOM 2349 N N . LYS B 1 126 ? 4.34 -13.344 -1.785 1 87.25 126 LYS B N 1
ATOM 2350 C CA . LYS B 1 126 ? 4.785 -12.922 -0.46 1 87.25 126 LYS B CA 1
ATOM 2351 C C . LYS B 1 126 ? 5.434 -11.539 -0.509 1 87.25 126 LYS B C 1
ATOM 2353 O O . LYS B 1 126 ? 5.27 -10.734 0.411 1 87.25 126 LYS B O 1
ATOM 2358 N N . ILE B 1 127 ? 6.152 -11.266 -1.546 1 88.56 127 ILE B N 1
ATOM 2359 C CA . ILE B 1 127 ? 6.734 -9.945 -1.729 1 88.56 127 ILE B CA 1
ATOM 2360 C C . ILE B 1 127 ? 5.621 -8.906 -1.85 1 88.56 127 ILE B C 1
ATOM 2362 O O . ILE B 1 127 ? 5.695 -7.836 -1.24 1 88.56 127 ILE B O 1
ATOM 2366 N N . ALA B 1 128 ? 4.645 -9.25 -2.627 1 87 128 ALA B N 1
ATOM 2367 C CA . ALA B 1 128 ? 3.514 -8.336 -2.797 1 87 128 ALA B CA 1
ATOM 2368 C C . ALA B 1 128 ? 2.809 -8.086 -1.467 1 87 128 ALA B C 1
ATOM 2370 O O . ALA B 1 128 ? 2.502 -6.938 -1.128 1 87 128 ALA B O 1
ATOM 2371 N N . TYR B 1 129 ? 2.641 -9.141 -0.668 1 86.06 129 TYR B N 1
ATOM 2372 C CA . TYR B 1 129 ? 2.004 -9.023 0.639 1 86.06 129 TYR B CA 1
ATOM 2373 C C . TYR B 1 129 ? 2.816 -8.125 1.563 1 86.06 129 TYR B C 1
ATOM 2375 O O . TYR B 1 129 ? 2.264 -7.258 2.238 1 86.06 129 TYR B O 1
ATOM 2383 N N . ASN B 1 130 ? 4.004 -8.359 1.582 1 88.06 130 ASN B N 1
ATOM 2384 C CA . ASN B 1 130 ? 4.883 -7.574 2.445 1 88.06 130 ASN B CA 1
ATOM 2385 C C . ASN B 1 130 ? 4.934 -6.113 2.014 1 88.06 130 ASN B C 1
ATOM 2387 O O . ASN B 1 130 ? 5.027 -5.215 2.854 1 88.06 130 ASN B O 1
ATOM 2391 N N . THR B 1 131 ? 4.891 -5.918 0.722 1 87.38 131 THR B N 1
ATOM 2392 C CA . THR B 1 131 ? 4.84 -4.555 0.209 1 87.38 131 THR B CA 1
ATOM 2393 C C . THR B 1 131 ? 3.561 -3.854 0.659 1 87.38 131 THR B C 1
ATOM 2395 O O . THR B 1 131 ? 3.6 -2.709 1.112 1 87.38 131 THR B O 1
ATOM 2398 N N . ILE B 1 132 ? 2.465 -4.539 0.493 1 87.38 132 ILE B N 1
ATOM 2399 C CA . ILE B 1 132 ? 1.188 -3.996 0.947 1 87.38 132 ILE B CA 1
ATOM 2400 C C . ILE B 1 132 ? 1.279 -3.629 2.426 1 87.38 132 ILE B C 1
ATOM 2402 O O . ILE B 1 132 ? 0.844 -2.551 2.834 1 87.38 132 ILE B O 1
ATOM 2406 N N . ALA B 1 133 ? 1.874 -4.516 3.191 1 84.44 133 ALA B N 1
ATOM 2407 C CA . ALA B 1 133 ? 2.004 -4.297 4.629 1 84.44 133 ALA B CA 1
ATOM 2408 C C . ALA B 1 133 ? 2.809 -3.035 4.926 1 84.44 133 ALA B C 1
ATOM 2410 O O . ALA B 1 133 ? 2.398 -2.207 5.742 1 84.44 133 ALA B O 1
ATOM 2411 N N . VAL B 1 134 ? 3.865 -2.9 4.254 1 83.44 134 VAL B N 1
ATOM 2412 C CA . VAL B 1 134 ? 4.758 -1.768 4.48 1 83.44 134 VAL B CA 1
ATOM 2413 C C . VAL B 1 134 ? 4.055 -0.469 4.094 1 83.44 134 VAL B C 1
ATOM 2415 O O . VAL B 1 134 ? 4.047 0.493 4.867 1 83.44 134 VAL B O 1
ATOM 2418 N N . VAL B 1 135 ? 3.471 -0.446 2.953 1 83.62 135 VAL B N 1
ATOM 2419 C CA . VAL B 1 135 ? 2.82 0.764 2.463 1 83.62 135 VAL B CA 1
ATOM 2420 C C . VAL B 1 135 ? 1.617 1.098 3.342 1 83.62 135 VAL B C 1
ATOM 2422 O O . VAL B 1 135 ? 1.363 2.268 3.641 1 83.62 135 VAL B O 1
ATOM 2425 N N . SER B 1 136 ? 0.861 0.078 3.746 1 83.62 136 SER B N 1
ATOM 2426 C CA . SER B 1 136 ? -0.283 0.276 4.629 1 83.62 136 SER B CA 1
ATOM 2427 C C . SER B 1 136 ? 0.143 0.897 5.957 1 83.62 136 SER B C 1
ATOM 2429 O O . SER B 1 136 ? -0.529 1.791 6.473 1 83.62 136 SER B O 1
ATOM 2431 N N . GLU B 1 137 ? 1.211 0.418 6.461 1 80.06 137 GLU B N 1
ATOM 2432 C CA . GLU B 1 137 ? 1.718 0.954 7.723 1 80.06 137 GLU B CA 1
ATOM 2433 C C . GLU B 1 137 ? 2.143 2.412 7.57 1 80.06 137 GLU B C 1
ATOM 2435 O O . GLU B 1 137 ? 1.9 3.23 8.461 1 80.06 137 GLU B O 1
ATOM 2440 N N . ARG B 1 138 ? 2.727 2.699 6.52 1 79.12 138 ARG B N 1
ATOM 2441 C CA . ARG B 1 138 ? 3.104 4.078 6.238 1 79.12 138 ARG B CA 1
ATOM 2442 C C . ARG B 1 138 ? 1.873 4.977 6.145 1 79.12 138 ARG B C 1
ATOM 2444 O O . ARG B 1 138 ? 1.871 6.094 6.66 1 79.12 138 ARG B O 1
ATOM 2451 N N . LEU B 1 139 ? 0.908 4.508 5.48 1 80.94 139 LEU B N 1
ATOM 2452 C CA . LEU B 1 139 ? -0.333 5.262 5.328 1 80.94 139 LEU B CA 1
ATOM 2453 C C . LEU B 1 139 ? -1 5.488 6.68 1 80.94 139 LEU B C 1
ATOM 2455 O O . LEU B 1 139 ? -1.483 6.586 6.961 1 80.94 139 LEU B O 1
ATOM 2459 N N . ARG B 1 140 ? -1.022 4.449 7.488 1 77.31 140 ARG B N 1
ATOM 2460 C CA . ARG B 1 140 ? -1.581 4.57 8.828 1 77.31 140 ARG B CA 1
ATOM 2461 C C . ARG B 1 140 ? -0.831 5.621 9.641 1 77.31 140 ARG B C 1
ATOM 2463 O O . ARG B 1 140 ? -1.446 6.434 10.336 1 77.31 140 ARG B O 1
ATOM 2470 N N . ALA B 1 141 ? 0.45 5.531 9.602 1 76.62 141 ALA B N 1
ATOM 2471 C CA . ALA B 1 141 ? 1.28 6.492 10.32 1 76.62 141 ALA B CA 1
ATOM 2472 C C . ALA B 1 141 ? 1.012 7.918 9.844 1 76.62 141 ALA B C 1
ATOM 2474 O O . ALA B 1 141 ? 0.944 8.844 10.648 1 76.62 141 ALA B O 1
ATOM 2475 N N . MET B 1 142 ? 0.859 8.055 8.594 1 78.12 142 MET B N 1
ATOM 2476 C CA . MET B 1 142 ? 0.558 9.359 8.016 1 78.12 142 MET B CA 1
ATOM 2477 C C . MET B 1 142 ? -0.807 9.859 8.477 1 78.12 142 MET B C 1
ATOM 2479 O O . MET B 1 142 ? -0.967 11.039 8.789 1 78.12 142 MET B O 1
ATOM 2483 N N . ASP B 1 143 ? -1.719 8.977 8.422 1 73.56 143 ASP B N 1
ATOM 2484 C CA . ASP B 1 143 ? -3.062 9.312 8.875 1 73.56 143 ASP B CA 1
ATOM 2485 C C . ASP B 1 143 ? -3.045 9.812 10.32 1 73.56 143 ASP B C 1
ATOM 2487 O O . ASP B 1 143 ? -3.684 10.812 10.648 1 73.56 143 ASP B O 1
ATOM 2491 N N . GLU B 1 144 ? -2.359 9.125 11.125 1 74 144 GLU B N 1
ATOM 2492 C CA . GLU B 1 144 ? -2.232 9.516 12.523 1 74 144 GLU B CA 1
ATOM 2493 C C . GLU B 1 144 ? -1.535 10.867 12.664 1 74 144 GLU B C 1
ATOM 2495 O O . GLU B 1 144 ? -1.919 11.688 13.5 1 74 144 GLU B O 1
ATOM 2500 N N . TYR B 1 145 ? -0.548 11.008 11.93 1 75.25 145 TYR B N 1
ATOM 2501 C CA . TYR B 1 145 ? 0.212 12.25 11.953 1 75.25 145 TYR B CA 1
ATOM 2502 C C . TYR B 1 145 ? -0.669 13.43 11.57 1 75.25 145 TYR B C 1
ATOM 2504 O O . TYR B 1 145 ? -0.641 14.477 12.227 1 75.25 145 TYR B O 1
ATOM 2512 N N . VAL B 1 146 ? -1.413 13.344 10.539 1 75.31 146 VAL B N 1
ATOM 2513 C CA . VAL B 1 146 ? -2.312 14.398 10.094 1 75.31 146 VAL B CA 1
ATOM 2514 C C . VAL B 1 146 ? -3.381 14.656 11.156 1 75.31 146 VAL B C 1
ATOM 2516 O O . VAL B 1 146 ? -3.725 15.805 11.445 1 75.31 146 VAL B O 1
ATOM 2519 N N . GLY B 1 147 ? -3.889 13.586 11.648 1 72.06 147 GLY B N 1
ATOM 2520 C CA . GLY B 1 147 ? -4.84 13.727 12.742 1 72.06 147 GLY B CA 1
ATOM 2521 C C . GLY B 1 147 ? -4.309 14.562 13.891 1 72.06 147 GLY B C 1
ATOM 2522 O O . GLY B 1 147 ? -5.035 15.383 14.461 1 72.06 147 GLY B O 1
ATOM 2523 N N . GLN B 1 148 ? -3.066 14.352 14.266 1 73.88 148 GLN B N 1
ATOM 2524 C CA . GLN B 1 148 ? -2.422 15.102 15.336 1 73.88 148 GLN B CA 1
ATOM 2525 C C . GLN B 1 148 ? -2.285 16.578 14.977 1 73.88 148 GLN B C 1
ATOM 2527 O O . GLN B 1 148 ? -2.455 17.453 15.828 1 73.88 148 GLN B O 1
ATOM 2532 N N . ILE B 1 149 ? -1.989 16.859 13.797 1 74.31 149 ILE B N 1
ATOM 2533 C CA . ILE B 1 149 ? -1.85 18.234 13.328 1 74.31 149 ILE B CA 1
ATOM 2534 C C . ILE B 1 149 ? -3.189 18.953 13.438 1 74.31 149 ILE B C 1
ATOM 2536 O O . ILE B 1 149 ? -3.256 20.078 13.93 1 74.31 149 ILE B O 1
ATOM 2540 N N . ILE B 1 150 ? -4.176 18.359 12.992 1 71.94 150 ILE B N 1
ATOM 2541 C CA . ILE B 1 150 ? -5.504 18.953 12.992 1 71.94 150 ILE B CA 1
ATOM 2542 C C . ILE B 1 150 ? -5.965 19.188 14.43 1 71.94 150 ILE B C 1
ATOM 2544 O O . ILE B 1 150 ? -6.496 20.25 14.75 1 71.94 150 ILE B O 1
ATOM 2548 N N . LYS B 1 151 ? -5.75 18.328 15.266 1 72.56 151 LYS B N 1
ATOM 2549 C CA . LYS B 1 151 ? -6.168 18.422 16.656 1 72.56 151 LYS B CA 1
ATOM 2550 C C . LYS B 1 151 ? -5.422 19.547 17.375 1 72.56 151 LYS B C 1
ATOM 2552 O O . LYS B 1 151 ? -6.008 20.281 18.172 1 72.56 151 LYS B O 1
ATOM 2557 N N . SER B 1 152 ? -4.203 19.516 17.141 1 74.31 152 SER B N 1
ATOM 2558 C CA . SER B 1 152 ? -3.385 20.484 17.859 1 74.31 152 SER B CA 1
ATOM 2559 C C . SER B 1 152 ? -3.574 21.891 17.297 1 74.31 152 SER B C 1
ATOM 2561 O O . SER B 1 152 ? -3.322 22.891 17.984 1 74.31 152 SER B O 1
ATOM 2563 N N . GLY B 1 153 ? -4.035 21.891 16.078 1 70.44 153 GLY B N 1
ATOM 2564 C CA . GLY B 1 153 ? -4.164 23.172 15.406 1 70.44 153 GLY B CA 1
ATOM 2565 C C . GLY B 1 153 ? -2.828 23.812 15.086 1 70.44 153 GLY B C 1
ATOM 2566 O O . GLY B 1 153 ? -2.771 24.984 14.695 1 70.44 153 GLY B O 1
ATOM 2567 N N . GLU B 1 154 ? -1.789 23.109 15.422 1 70.62 154 GLU B N 1
ATOM 2568 C CA . GLU B 1 154 ? -0.443 23.625 15.18 1 70.62 154 GLU B CA 1
ATOM 2569 C C . GLU B 1 154 ? 0.217 22.906 14.008 1 70.62 154 GLU B C 1
ATOM 2571 O O . GLU B 1 154 ? 0.118 21.672 13.891 1 70.62 154 GLU B O 1
ATOM 2576 N N . THR B 1 155 ? 0.573 23.734 13.109 1 70.75 155 THR B N 1
ATOM 2577 C CA . THR B 1 155 ? 1.349 23.156 12.016 1 70.75 155 THR B CA 1
ATOM 2578 C C . THR B 1 155 ? 2.762 22.812 12.484 1 70.75 155 THR B C 1
ATOM 2580 O O . THR B 1 155 ? 3.354 23.547 13.281 1 70.75 155 THR B O 1
ATOM 2583 N N . PRO B 1 156 ? 3.051 21.625 12.32 1 61.38 156 PRO B N 1
ATOM 2584 C CA . PRO B 1 156 ? 4.445 21.359 12.688 1 61.38 156 PRO B CA 1
ATOM 2585 C C . PRO B 1 156 ? 5.398 22.453 12.219 1 61.38 156 PRO B C 1
ATOM 2587 O O . PRO B 1 156 ? 5.195 23.031 11.148 1 61.38 156 PRO B O 1
ATOM 2590 N N . ARG B 1 157 ? 5.797 23.234 13.281 1 56 157 ARG B N 1
ATOM 2591 C CA . ARG B 1 157 ? 6.582 24.438 13.086 1 56 157 ARG B CA 1
ATOM 2592 C C . ARG B 1 157 ? 7.551 24.281 11.922 1 56 157 ARG B C 1
ATOM 2594 O O . ARG B 1 157 ? 7.824 25.234 11.195 1 56 157 ARG B O 1
ATOM 2601 N N . SER B 1 158 ? 8.469 23.156 11.984 1 52.22 158 SER B N 1
ATOM 2602 C CA . SER B 1 158 ? 9.547 23.125 11.008 1 52.22 158 SER B CA 1
ATOM 2603 C C . SER B 1 158 ? 9.484 21.859 10.156 1 52.22 158 SER B C 1
ATOM 2605 O O . SER B 1 158 ? 8.844 20.875 10.547 1 52.22 158 SER B O 1
ATOM 2607 N N . GLY B 1 159 ? 9.742 22.078 8.844 1 54.88 159 GLY B N 1
ATOM 2608 C CA . GLY B 1 159 ? 10.25 21.062 7.938 1 54.88 159 GLY B CA 1
ATOM 2609 C C . GLY B 1 159 ? 10.93 19.906 8.656 1 54.88 159 GLY B C 1
ATOM 2610 O O . GLY B 1 159 ? 10.883 18.766 8.195 1 54.88 159 GLY B O 1
ATOM 2611 N N . GLN B 1 160 ? 11.297 20.219 9.875 1 55.88 160 GLN B N 1
ATOM 2612 C CA . GLN B 1 160 ? 12.094 19.234 10.578 1 55.88 160 GLN B CA 1
ATOM 2613 C C . GLN B 1 160 ? 11.219 18.125 11.164 1 55.88 160 GLN B C 1
ATOM 2615 O O . GLN B 1 160 ? 11.531 16.938 11.039 1 55.88 160 GLN B O 1
ATOM 2620 N N . GLU B 1 161 ? 10.156 18.578 11.859 1 58.06 161 GLU B N 1
ATOM 2621 C CA . GLU B 1 161 ? 9.289 17.578 12.469 1 58.06 161 GLU B CA 1
ATOM 2622 C C . GLU B 1 161 ? 8.672 16.672 11.414 1 58.06 161 GLU B C 1
ATOM 2624 O O . GLU B 1 161 ? 8.57 15.453 11.617 1 58.06 161 GLU B O 1
ATOM 2629 N N . TRP B 1 162 ? 8.336 17.328 10.375 1 62.34 162 TRP B N 1
ATOM 2630 C CA . TRP B 1 162 ? 7.812 16.578 9.25 1 62.34 162 TRP B CA 1
ATOM 2631 C C . TRP B 1 162 ? 8.875 15.633 8.688 1 62.34 162 TRP B C 1
ATOM 2633 O O . TRP B 1 162 ? 8.586 14.461 8.406 1 62.34 162 TRP B O 1
ATOM 2643 N N . GLY B 1 163 ? 10.031 16.203 8.633 1 59.78 163 GLY B N 1
ATOM 2644 C CA . GLY B 1 163 ? 11.148 15.383 8.172 1 59.78 163 GLY B CA 1
ATOM 2645 C C . GLY B 1 163 ? 11.422 14.195 9.078 1 59.78 163 GLY B C 1
ATOM 2646 O O . GLY B 1 163 ? 11.664 13.086 8.594 1 59.78 163 GLY B O 1
ATOM 2647 N N . GLU B 1 164 ? 11.227 14.391 10.359 1 58.5 164 GLU B N 1
ATOM 2648 C CA . GLU B 1 164 ? 11.453 13.312 11.312 1 58.5 164 GLU B CA 1
ATOM 2649 C C . GLU B 1 164 ? 10.367 12.242 11.211 1 58.5 164 GLU B C 1
ATOM 2651 O O . GLU B 1 164 ? 10.648 11.047 11.289 1 58.5 164 GLU B O 1
ATOM 2656 N N . PHE B 1 165 ? 9.242 12.797 11.109 1 56.47 165 PHE B N 1
ATOM 2657 C CA . PHE B 1 165 ? 8.125 11.867 10.984 1 56.47 165 PHE B CA 1
ATOM 2658 C C . PHE B 1 165 ? 8.266 11.016 9.734 1 56.47 165 PHE B C 1
ATOM 2660 O O . PHE B 1 165 ? 8.109 9.789 9.789 1 56.47 165 PHE B O 1
ATOM 2667 N N . ARG B 1 166 ? 8.602 11.68 8.734 1 62.69 166 ARG B N 1
ATOM 2668 C CA . ARG B 1 166 ? 8.75 10.969 7.477 1 62.69 166 ARG B CA 1
ATOM 2669 C C . ARG B 1 166 ? 9.922 9.992 7.531 1 62.69 166 ARG B C 1
ATOM 2671 O O . ARG B 1 166 ? 9.836 8.883 7 1 62.69 166 ARG B O 1
ATOM 2678 N N . ALA B 1 167 ? 10.961 10.43 8.203 1 57.16 167 ALA B N 1
ATOM 2679 C CA . ALA B 1 167 ? 12.102 9.547 8.406 1 57.16 167 ALA B CA 1
ATOM 2680 C C . ALA B 1 167 ? 11.695 8.281 9.156 1 57.16 167 ALA B C 1
ATOM 2682 O O . ALA B 1 167 ? 12.117 7.176 8.797 1 57.16 167 ALA B O 1
ATOM 2683 N N . LYS B 1 168 ? 10.906 8.547 10.133 1 58.16 168 LYS B N 1
ATOM 2684 C CA . LYS B 1 168 ? 10.438 7.41 10.922 1 58.16 168 LYS B CA 1
ATOM 2685 C C . LYS B 1 168 ? 9.539 6.496 10.094 1 58.16 168 LYS B C 1
ATOM 2687 O O . LYS B 1 168 ? 9.617 5.27 10.211 1 58.16 168 LYS B O 1
ATOM 2692 N N . LEU B 1 169 ? 8.75 7.125 9.266 1 58.28 169 LEU B N 1
ATOM 2693 C CA . LEU B 1 169 ? 7.812 6.391 8.422 1 58.28 169 LEU B CA 1
ATOM 2694 C C . LEU B 1 169 ? 8.555 5.484 7.445 1 58.28 169 LEU B C 1
ATOM 2696 O O . LEU B 1 169 ? 8.117 4.355 7.191 1 58.28 169 LEU B O 1
ATOM 2700 N N . TYR B 1 170 ? 9.68 5.934 7.031 1 55.66 170 TYR B N 1
ATOM 2701 C CA . TYR B 1 170 ? 10.383 5.199 5.988 1 55.66 170 TYR B CA 1
ATOM 2702 C C . TYR B 1 170 ? 11.57 4.434 6.559 1 55.66 170 TYR B C 1
ATOM 2704 O O . TYR B 1 170 ? 12.055 3.48 5.945 1 55.66 170 TYR B O 1
ATOM 2712 N N . SER B 1 171 ? 12.133 4.844 7.77 1 52.03 171 SER B N 1
ATOM 2713 C CA . SER B 1 171 ? 13.297 4.195 8.367 1 52.03 171 SER B CA 1
ATOM 2714 C C . SER B 1 171 ? 12.875 3.092 9.336 1 52.03 171 SER B C 1
ATOM 2716 O O . SER B 1 171 ? 13.586 2.096 9.492 1 52.03 171 SER B O 1
ATOM 2718 N N . GLU B 1 172 ? 11.984 3.336 10.391 1 45.25 172 GLU B N 1
ATOM 2719 C CA . GLU B 1 172 ? 11.766 2.494 11.555 1 45.25 172 GLU B CA 1
ATOM 2720 C C . GLU B 1 172 ? 10.836 1.327 11.234 1 45.25 172 GLU B C 1
ATOM 2722 O O . GLU B 1 172 ? 10.367 0.629 12.133 1 45.25 172 GLU B O 1
ATOM 2727 N N . TRP B 1 173 ? 10.508 1.116 10.227 1 38.84 173 TRP B N 1
ATOM 2728 C CA . TRP B 1 173 ? 9.477 0.081 10.203 1 38.84 173 TRP B CA 1
ATOM 2729 C C . TRP B 1 173 ? 10.047 -1.261 10.656 1 38.84 173 TRP B C 1
ATOM 2731 O O . TRP B 1 173 ? 10.945 -1.807 10.016 1 38.84 173 TRP B O 1
ATOM 2741 N N . GLN B 1 174 ? 10.312 -1.229 11.969 1 34.91 174 GLN B N 1
ATOM 2742 C CA . GLN B 1 174 ? 10.539 -2.51 12.633 1 34.91 174 GLN B CA 1
ATOM 2743 C C . GLN B 1 174 ? 9.375 -3.467 12.383 1 34.91 174 GLN B C 1
ATOM 2745 O O . GLN B 1 174 ? 8.219 -3.109 12.594 1 34.91 174 GLN B O 1
ATOM 2750 N N . PHE B 1 175 ? 9.344 -4.16 11.383 1 28.31 175 PHE B N 1
ATOM 2751 C CA . PHE B 1 175 ? 8.391 -5.262 11.469 1 28.31 175 PHE B CA 1
ATOM 2752 C C . PHE B 1 175 ? 8.609 -6.059 12.75 1 28.31 175 PHE B C 1
ATOM 2754 O O . PHE B 1 175 ? 9.727 -6.133 13.266 1 28.31 175 PHE B O 1
#

Nearest PDB structures (foldseek):
  4cyd-assembly2_A  TM=8.801E-01  e=1.352E-12  Corynebacterium glutamicum
  3d0s-assembly1_B  TM=8.511E-01  e=7.809E-13  Mycobacterium tuberculosis
  4cyd-assembly2_C  TM=8.676E-01  e=3.585E-12  Corynebacterium glutamicum
  2pqq-assembly1_D  TM=8.362E-01  e=2.071E-12  Streptomyces coelicolor A3(2)
  4byy-assembly1_B  TM=8.518E-01  e=2.986E-12  Corynebacterium glutamicum

Radius of gyration: 20.61 Å; Cα contacts (8 Å, |Δi|>4): 699; chains: 2; bounding box: 58×50×41 Å

InterPro domains:
  IPR000595 Cyclic nucleotide-binding domain [PF00027] (34-117)
  IPR000595 Cyclic nucleotide-binding domain [PS50042] (14-117)
  IPR000595 Cyclic nucleotide-binding domain [SM00100] (14-135)
  IPR000595 Cyclic nucleotide-binding domain [cd00038] (14-128)
  IPR014710 RmlC-like jelly roll fold [G3DSA:2.60.120.10] (9-148)
  IPR018490 Cyclic nucleotide-binding domain superfamily [SSF51206] (11-130)
  IPR050503 cAMP-dependent protein kinase regulatory subunit-like [PTHR11635] (13-133)

Foldseek 3Di:
DQPDALVLQQQALLQPPHDRVLSRLQLVQKDKDKDAAFAWPDAFQDWFQKKKAWSAAKKWKWAADPVRDIATAAIEGHNFMDPLVCNVPPDTGHTIIGGNHITMIIMHGSVSLVVCVVVVHCRSVSSVVSSCVLVVQLVVLVVVVVVVCVVVVDDPPDSVVNNVSSHCSRYVPPD/DQPDALVLQQQALLQPPPDRVLSRLQSVQKDKDKDAAFAWPDAFQDWFQKKKAWSAAKKWKWAADPVRDIATAAIAGHNFMDPVVCNVPPDTGHTIIGGNHITMIIMHGSVSLVVCVVVVHCRSVSSVVSSCVLVVQLVVLVVVVVVVCVVVVDDPPDSVVNSVSSHCSRYVPPD

pLDDT: mean 82.65, std 14.2, range [27.92, 98.56]

Organism: NCBI:txid2527985